Protein AF-A0A2U2ECR3-F1 (afdb_monomer_lite)

Sequence (199 aa):
TDNEPLSDELAANDDLPSSDKLMTNDDLPFTDEQTPHNGSGNSSNKNEADEAKSSTDSIDTSDISEVSAASEDFDHFEVDSFLNCMGKDNLLKLHETLVHVYGMKQGQTIYKTIKDKSYSYTPERLTRKKKVERFTGIIFAHSDINDPGDFVDFLEKNRNKTKNLNGIRSAITKSYGETDGLKYYSLFKPYFKIISALK

Foldseek 3Di:
DDDDDDDDDDDDDDDDDDDDDDDPDDDDDDDDDDDDDDDDDDDDDDDDDDDDDDDPDDPDPPDPPDPDPPPPDDDPVLLLLLCLFQNLVPLVVQLVLLCLQVNDPRSVVSSVQSVDPPDDDDHDPDDLLVSLVSSVVSLQVSDPADDPVCVSVLCVVCLVQLVPLVSQLVSQCVVPNVVNSVVVSVSCVSCSVVSSPGD

Radius of gyration: 28.29 Å; chains: 1; bounding box: 74×78×77 Å

Secondary structure (DSSP, 8-state):
---------------PPP---------------------------------------------------------HHHHHHHHHHH-TT-HHHHHHHHHHHHHHHHHHHHHHHHHSTT---------HHHHHHHHHHHHHHTSSS---S-HHHHHHHTTTTTTSHHHHHHHHHHHH-HHHHHHHHHHHTTTHHHHHH--

pLDDT: mean 77.05, std 23.94, range [29.91, 98.44]

Organism: NCBI:txid39491

Structure (mmCIF, N/CA/C/O backbone):
data_AF-A0A2U2ECR3-F1
#
_entry.id   AF-A0A2U2ECR3-F1
#
loop_
_atom_site.group_PDB
_atom_site.id
_atom_site.type_symbol
_atom_site.label_atom_id
_atom_site.label_alt_id
_atom_site.label_comp_id
_atom_site.label_asym_id
_atom_site.label_entity_id
_atom_site.label_seq_id
_atom_site.pdbx_PDB_ins_code
_atom_site.Cartn_x
_atom_site.Cartn_y
_atom_site.Cartn_z
_atom_site.occupancy
_atom_site.B_iso_or_equiv
_atom_site.auth_seq_id
_atom_site.auth_comp_id
_atom_site.auth_asym_id
_atom_site.auth_atom_id
_atom_site.pdbx_PDB_model_num
ATOM 1 N N . THR A 1 1 ? -24.043 38.503 54.197 1.00 47.12 1 THR A N 1
ATOM 2 C CA . THR A 1 1 ? -23.429 37.337 54.858 1.00 47.12 1 THR A CA 1
ATOM 3 C C . THR A 1 1 ? -23.072 36.399 53.731 1.00 47.12 1 THR A C 1
ATOM 5 O O . THR A 1 1 ? -23.955 35.727 53.228 1.00 47.12 1 THR A O 1
ATOM 8 N N . ASP A 1 2 ? -21.931 36.536 53.061 1.00 43.41 2 ASP A N 1
ATOM 9 C CA . ASP A 1 2 ? -20.554 36.669 53.567 1.00 43.41 2 ASP A CA 1
ATOM 10 C C . ASP A 1 2 ? -20.160 35.523 54.506 1.00 43.41 2 ASP A C 1
ATOM 12 O O . ASP A 1 2 ? -20.862 35.291 55.494 1.00 43.41 2 ASP A O 1
ATOM 16 N N . ASN A 1 3 ? -19.026 34.897 54.167 1.00 49.03 3 ASN A N 1
ATOM 17 C CA . ASN A 1 3 ? -18.250 33.850 54.849 1.00 49.03 3 ASN A CA 1
ATOM 18 C C . ASN A 1 3 ? -18.436 32.379 54.398 1.00 49.03 3 ASN A C 1
ATOM 20 O O . ASN A 1 3 ? -19.144 31.602 55.031 1.00 49.03 3 ASN A O 1
ATOM 24 N N . GLU A 1 4 ? -17.670 31.967 53.382 1.00 58.38 4 GLU A N 1
ATOM 25 C CA . GLU A 1 4 ? -16.615 30.946 53.588 1.00 58.38 4 GLU A CA 1
ATOM 26 C C . GLU A 1 4 ? -15.398 31.673 54.205 1.00 58.38 4 GLU A C 1
ATOM 28 O O . GLU A 1 4 ? -15.259 32.865 53.902 1.00 58.38 4 GLU A O 1
ATOM 33 N N . PRO A 1 5 ? -14.509 31.060 55.030 1.00 60.16 5 PRO A N 1
ATOM 34 C CA . PRO A 1 5 ? -13.595 30.015 54.522 1.00 60.16 5 PRO A CA 1
ATOM 35 C C . PRO A 1 5 ? -12.925 29.078 55.578 1.00 60.16 5 PRO A C 1
ATOM 37 O O . PRO A 1 5 ? -13.219 29.140 56.769 1.00 60.16 5 PRO A O 1
ATOM 40 N N . LEU A 1 6 ? -11.926 28.320 55.089 1.00 47.59 6 LEU A N 1
ATOM 41 C CA . LEU A 1 6 ? -10.768 27.682 55.762 1.00 47.59 6 LEU A CA 1
ATOM 42 C C . LEU A 1 6 ? -11.024 26.311 56.428 1.00 47.59 6 LEU A C 1
ATOM 44 O O . LEU A 1 6 ? -11.839 26.211 57.334 1.00 47.59 6 LEU A O 1
ATOM 48 N N . SER A 1 7 ? -10.463 25.184 55.965 1.00 48.69 7 SER A N 1
ATOM 49 C CA . SER A 1 7 ? -9.055 24.752 55.744 1.00 48.69 7 SER A CA 1
ATOM 50 C C . SER A 1 7 ? -8.597 23.827 56.876 1.00 48.69 7 SER A C 1
ATOM 52 O O . SER A 1 7 ? -8.605 24.256 58.021 1.00 48.69 7 SER A O 1
ATOM 54 N N . ASP A 1 8 ? -8.186 22.600 56.537 1.00 47.91 8 ASP A N 1
ATOM 55 C CA . ASP A 1 8 ? -6.974 21.914 57.047 1.00 47.91 8 ASP A CA 1
ATOM 56 C C . ASP A 1 8 ? -6.901 20.527 56.380 1.00 47.91 8 ASP A C 1
ATOM 58 O O . ASP A 1 8 ? -7.824 19.724 56.485 1.00 47.91 8 ASP A O 1
ATOM 62 N N . GLU A 1 9 ? -6.038 20.312 55.392 1.00 50.56 9 GLU A N 1
ATOM 63 C CA . GLU A 1 9 ? -4.586 20.049 55.442 1.00 50.56 9 GLU A CA 1
ATOM 64 C C . GLU A 1 9 ? -4.240 18.555 55.644 1.00 50.56 9 GLU A C 1
ATOM 66 O O . GLU A 1 9 ? -4.375 17.959 56.706 1.00 50.56 9 GLU A O 1
ATOM 71 N N . LEU A 1 10 ? -3.859 17.970 54.503 1.00 51.47 10 LEU A N 1
ATOM 72 C CA . LEU A 1 10 ? -2.829 16.967 54.215 1.00 51.47 10 LEU A CA 1
ATOM 73 C C . LEU A 1 10 ? -2.243 16.122 55.365 1.00 51.47 10 LEU A C 1
ATOM 75 O O . LEU A 1 10 ? -1.532 16.613 56.234 1.00 51.47 10 LEU A O 1
ATOM 79 N N . ALA A 1 11 ? -2.297 14.801 55.178 1.00 53.06 11 ALA A N 1
ATOM 80 C CA . ALA A 1 11 ? -1.144 13.943 55.445 1.00 53.06 11 ALA A CA 1
ATOM 81 C C . ALA A 1 11 ? -1.068 12.828 54.393 1.00 53.06 11 ALA A C 1
ATOM 83 O O . ALA A 1 11 ? -2.013 12.068 54.181 1.00 53.06 11 ALA A O 1
ATOM 84 N N . ALA A 1 12 ? 0.072 12.808 53.708 1.00 51.12 12 ALA A N 1
ATOM 85 C CA . ALA A 1 12 ? 0.472 11.865 52.681 1.00 51.12 12 ALA A CA 1
ATOM 86 C 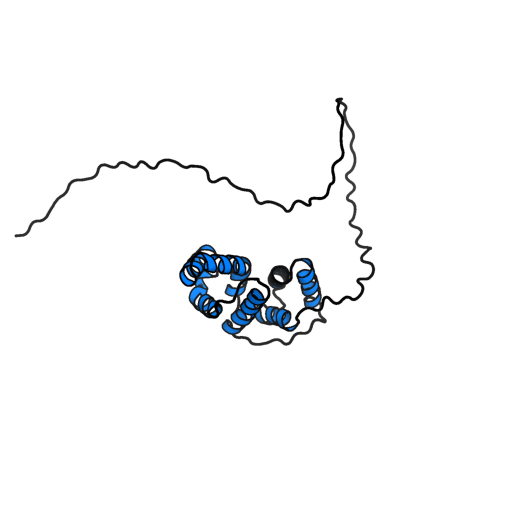C . ALA A 1 12 ? 0.523 10.424 53.197 1.00 51.12 12 ALA A C 1
ATOM 88 O O . ALA A 1 12 ? 0.946 10.200 54.325 1.00 51.12 12 ALA A O 1
ATOM 89 N N . ASN A 1 13 ? 0.191 9.471 52.325 1.00 54.97 13 ASN A N 1
ATOM 90 C CA . ASN A 1 13 ? 0.836 8.160 52.284 1.00 54.97 13 ASN A CA 1
ATOM 91 C C . ASN A 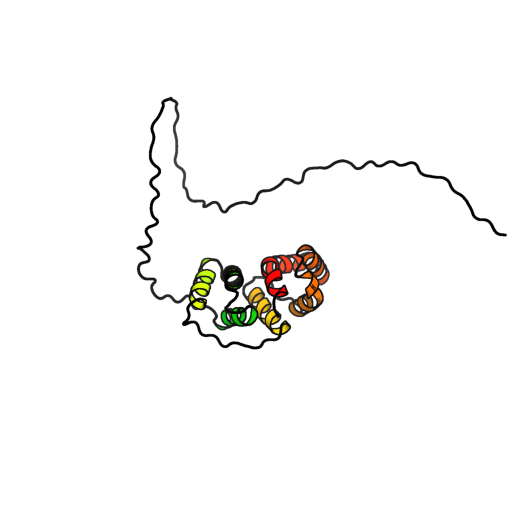1 13 ? 0.878 7.706 50.819 1.00 54.97 13 ASN A C 1
ATOM 93 O O . ASN A 1 13 ? -0.080 7.143 50.290 1.00 54.97 13 ASN A O 1
ATOM 97 N N . ASP A 1 14 ? 1.994 8.044 50.172 1.00 52.72 14 ASP A N 1
ATOM 98 C CA . ASP A 1 14 ? 2.563 7.267 49.076 1.00 52.72 14 ASP A CA 1
ATOM 99 C C . ASP A 1 14 ? 2.798 5.840 49.578 1.00 52.72 14 ASP A C 1
ATOM 101 O O . ASP A 1 14 ? 3.555 5.655 50.528 1.00 52.72 14 ASP A O 1
ATOM 105 N N . ASP A 1 15 ? 2.197 4.839 48.935 1.00 52.38 15 ASP A N 1
ATOM 106 C CA . ASP A 1 15 ? 2.788 3.500 48.940 1.00 52.38 15 ASP A CA 1
ATOM 107 C C . ASP A 1 15 ? 2.406 2.732 47.666 1.00 52.38 15 ASP A C 1
ATOM 109 O O . ASP A 1 15 ? 1.362 2.086 47.542 1.00 52.38 15 ASP A O 1
ATOM 113 N N . LEU A 1 16 ? 3.273 2.881 46.665 1.00 63.38 16 LEU A N 1
ATOM 114 C CA . LEU A 1 16 ? 3.349 2.041 45.476 1.00 63.38 16 LEU A CA 1
ATOM 115 C C . LEU A 1 16 ? 3.980 0.695 45.859 1.00 63.38 16 LEU A C 1
ATOM 117 O O . LEU A 1 16 ? 5.120 0.688 46.329 1.00 63.38 16 LEU A O 1
ATOM 121 N N . PRO A 1 17 ? 3.367 -0.460 45.551 1.00 55.12 17 PRO A N 1
ATOM 122 C CA . PRO A 1 17 ? 4.133 -1.688 45.480 1.00 55.12 17 PRO A CA 1
ATOM 123 C C . PRO A 1 17 ? 4.999 -1.687 44.213 1.00 55.12 17 PRO A C 1
ATOM 125 O O . PRO A 1 17 ? 4.534 -1.584 43.077 1.00 55.12 17 PRO A O 1
ATOM 128 N N . SER A 1 18 ? 6.292 -1.775 44.500 1.00 51.75 18 SER A N 1
ATOM 129 C CA . SER A 1 18 ? 7.453 -1.876 43.628 1.00 51.75 18 SER A CA 1
ATOM 130 C C . SER A 1 18 ? 7.319 -2.900 42.494 1.00 51.75 18 SER A C 1
ATOM 132 O O . SER A 1 18 ? 6.894 -4.032 42.700 1.00 51.75 18 SER A O 1
ATOM 134 N N . SER A 1 19 ? 7.759 -2.453 41.315 1.00 50.19 19 SER A N 1
ATOM 135 C CA . SER A 1 19 ? 8.370 -3.190 40.201 1.00 50.19 19 SER A CA 1
ATOM 136 C C . SER A 1 19 ? 8.376 -4.718 40.285 1.00 50.19 19 SER A C 1
ATOM 138 O O . SER A 1 19 ? 9.179 -5.294 41.019 1.00 50.19 19 SER A O 1
ATOM 140 N N . ASP A 1 20 ? 7.624 -5.352 39.380 1.00 45.81 20 ASP A N 1
ATOM 141 C CA . ASP A 1 20 ? 7.929 -6.712 38.948 1.00 45.81 20 ASP A CA 1
ATOM 142 C C . ASP A 1 20 ? 8.284 -6.765 37.458 1.00 45.81 20 ASP A C 1
ATOM 144 O O . ASP A 1 20 ? 7.734 -6.058 36.610 1.00 45.81 20 ASP A O 1
ATOM 148 N N . LYS A 1 21 ? 9.315 -7.557 37.192 1.00 52.19 21 LYS A N 1
ATOM 149 C CA . LYS A 1 21 ? 10.153 -7.595 35.992 1.00 52.19 21 LYS A CA 1
ATOM 150 C C . LYS A 1 21 ? 9.362 -7.890 34.716 1.00 52.19 21 LYS A C 1
ATOM 152 O O . LYS A 1 21 ? 8.859 -8.997 34.544 1.00 52.19 21 LYS A O 1
ATOM 157 N N . LEU A 1 22 ? 9.410 -6.981 33.740 1.00 46.84 22 LEU A N 1
ATOM 158 C CA . LEU A 1 22 ? 9.243 -7.368 32.339 1.00 46.84 22 LEU A CA 1
ATOM 159 C C . LEU A 1 22 ? 10.604 -7.784 31.789 1.00 46.84 22 LEU A C 1
ATOM 161 O O . LEU A 1 22 ? 11.525 -6.979 31.662 1.00 46.84 22 LEU A O 1
ATOM 165 N N . MET A 1 23 ? 10.709 -9.081 31.526 1.00 48.00 23 MET A N 1
ATOM 166 C CA . MET A 1 23 ? 11.850 -9.722 30.897 1.00 48.00 23 MET A CA 1
ATOM 167 C C . MET A 1 23 ? 12.104 -9.071 29.534 1.00 48.00 23 MET A C 1
ATOM 169 O O . MET A 1 23 ? 11.215 -8.986 28.687 1.00 48.00 23 MET A O 1
ATOM 173 N N . THR A 1 24 ? 13.331 -8.603 29.342 1.00 48.78 24 THR A N 1
ATOM 174 C CA . THR A 1 24 ? 13.931 -8.398 28.029 1.00 48.78 24 THR A CA 1
ATOM 175 C C . THR A 1 24 ? 13.950 -9.744 27.320 1.00 48.78 24 THR A C 1
ATOM 177 O O . THR A 1 24 ? 14.760 -10.595 27.670 1.00 48.78 24 THR A O 1
ATOM 180 N N . ASN A 1 25 ? 13.055 -9.945 26.358 1.00 49.22 25 ASN A N 1
ATOM 181 C CA . ASN A 1 25 ? 13.220 -11.006 25.374 1.00 49.22 25 ASN A CA 1
ATOM 182 C C . ASN A 1 25 ? 13.787 -10.364 24.118 1.00 49.22 25 ASN A C 1
ATOM 184 O O . ASN A 1 25 ? 13.076 -9.751 23.321 1.00 49.22 25 ASN A O 1
ATOM 188 N N . ASP A 1 26 ? 15.113 -10.400 24.116 1.00 42.94 26 ASP A N 1
ATOM 189 C CA . ASP A 1 26 ? 15.995 -10.689 23.000 1.00 42.94 26 ASP A CA 1
ATOM 190 C C . ASP A 1 26 ? 15.387 -10.614 21.596 1.00 42.94 26 ASP A C 1
ATOM 192 O O . ASP A 1 26 ? 14.521 -11.388 21.185 1.00 42.94 26 ASP A O 1
ATOM 196 N N . ASP A 1 27 ? 15.965 -9.672 20.858 1.00 49.59 27 ASP A N 1
ATOM 197 C CA . ASP A 1 27 ? 16.293 -9.784 19.445 1.00 49.59 27 ASP A CA 1
ATOM 198 C C . ASP A 1 27 ? 16.719 -11.231 19.135 1.00 49.59 27 ASP A C 1
ATOM 200 O O . ASP A 1 27 ? 17.793 -11.673 19.547 1.00 49.59 27 ASP A O 1
ATOM 204 N N . LEU A 1 28 ? 15.860 -12.000 18.462 1.00 52.00 28 LEU A N 1
ATOM 205 C CA . LEU A 1 28 ? 16.257 -13.309 17.961 1.00 52.00 28 LEU A CA 1
ATOM 206 C C . LEU A 1 28 ? 16.819 -13.146 16.545 1.00 52.00 28 LEU A C 1
ATOM 208 O O . LEU A 1 28 ? 16.066 -12.806 15.626 1.00 52.00 28 LEU A O 1
ATOM 212 N N . PRO A 1 29 ? 18.123 -13.406 16.343 1.00 47.94 29 PRO A N 1
ATOM 213 C CA . PRO A 1 29 ? 18.673 -13.601 15.017 1.00 47.94 29 PRO A CA 1
ATOM 214 C C . PRO A 1 29 ? 18.130 -14.914 14.443 1.00 47.94 29 PRO A C 1
ATOM 216 O O . PRO A 1 29 ? 17.964 -15.904 15.154 1.00 47.94 29 PRO A O 1
ATOM 219 N N . PHE A 1 30 ? 17.865 -14.921 13.138 1.00 42.66 30 PHE A N 1
ATOM 220 C CA . PHE A 1 30 ? 17.567 -16.136 12.386 1.00 42.66 30 PHE A CA 1
ATOM 221 C C . PHE A 1 30 ? 18.685 -17.170 12.601 1.00 42.66 30 PHE A C 1
ATOM 223 O O . PHE A 1 30 ? 19.818 -16.944 12.180 1.00 42.66 30 PHE A O 1
ATOM 230 N N . THR A 1 31 ? 18.368 -18.301 13.232 1.00 39.78 31 THR A N 1
ATOM 231 C CA . THR A 1 31 ? 19.227 -19.490 13.243 1.00 39.78 31 THR A CA 1
ATOM 232 C C . THR A 1 31 ? 18.747 -20.483 12.199 1.00 39.78 31 THR A C 1
ATOM 234 O O . THR A 1 31 ? 17.616 -20.964 12.245 1.00 39.78 31 THR A O 1
ATOM 237 N N . ASP A 1 32 ? 19.651 -20.751 11.264 1.00 40.66 32 ASP A N 1
ATOM 238 C CA . ASP A 1 32 ? 19.643 -21.860 10.323 1.00 40.66 32 ASP A CA 1
ATOM 239 C C . ASP A 1 32 ? 19.669 -23.183 11.107 1.00 40.66 32 ASP A C 1
ATOM 241 O O . ASP A 1 32 ? 20.618 -23.466 11.841 1.00 40.66 32 ASP A O 1
ATOM 245 N N . GLU A 1 33 ? 18.594 -23.963 11.013 1.00 34.62 33 GLU A N 1
ATOM 246 C CA . GLU A 1 33 ? 18.535 -25.321 11.547 1.00 34.62 33 GLU A CA 1
ATOM 247 C C . GLU A 1 33 ? 18.771 -26.306 10.396 1.00 34.62 33 GLU A C 1
ATOM 249 O O . GLU A 1 33 ? 17.846 -26.770 9.730 1.00 34.62 33 GLU A O 1
ATOM 254 N N . GLN A 1 34 ? 20.039 -26.643 10.165 1.00 37.69 34 GLN A N 1
ATOM 255 C CA . GLN A 1 34 ? 20.416 -27.949 9.641 1.00 37.69 34 GLN A CA 1
ATOM 256 C C . GLN A 1 34 ? 21.253 -28.678 10.682 1.00 37.69 34 GLN A C 1
ATOM 258 O O . GLN A 1 34 ? 22.354 -28.255 11.013 1.00 37.69 34 GLN A O 1
ATOM 263 N N . THR A 1 35 ? 20.760 -29.817 11.161 1.00 41.28 35 THR A N 1
ATOM 264 C CA . THR A 1 35 ? 21.562 -31.044 11.320 1.00 41.28 35 THR A CA 1
ATOM 265 C C . THR A 1 35 ? 20.664 -32.218 11.711 1.00 41.28 35 THR A C 1
ATOM 267 O O . THR A 1 35 ? 19.743 -32.053 12.509 1.00 41.28 35 THR A O 1
ATOM 270 N N . PRO A 1 36 ? 20.993 -33.448 11.279 1.00 42.84 36 PRO A N 1
ATOM 271 C CA . PRO A 1 36 ? 20.708 -34.627 12.070 1.00 42.84 36 PRO A CA 1
ATOM 272 C C . PRO A 1 36 ? 21.992 -35.168 12.711 1.00 42.84 36 PRO A C 1
ATOM 274 O O . PRO A 1 36 ? 22.894 -35.700 12.071 1.00 42.84 36 PRO A O 1
ATOM 277 N N . HIS A 1 37 ? 22.002 -34.983 14.023 1.00 39.97 37 HIS A N 1
ATOM 278 C CA . HIS A 1 37 ? 22.568 -35.770 15.114 1.00 39.97 37 HIS A CA 1
ATOM 279 C C . HIS A 1 37 ? 23.179 -37.158 14.807 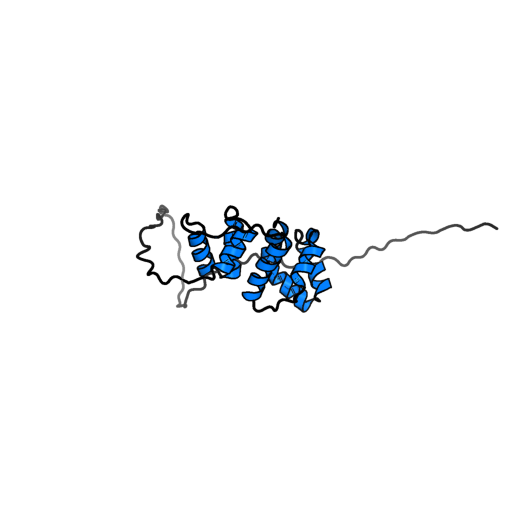1.00 39.97 37 HIS A C 1
ATOM 281 O O . HIS A 1 37 ? 22.475 -38.080 14.399 1.00 39.97 37 HIS A O 1
ATOM 287 N N . ASN A 1 38 ? 24.450 -37.341 15.186 1.00 35.78 38 ASN A N 1
ATOM 288 C CA . ASN A 1 38 ? 25.056 -38.570 15.738 1.00 35.78 38 ASN A CA 1
ATOM 289 C C . ASN A 1 38 ? 26.485 -38.193 16.200 1.00 35.78 38 ASN A C 1
ATOM 291 O O . ASN A 1 38 ? 27.178 -37.528 15.446 1.00 35.78 38 ASN A O 1
ATOM 295 N N . GLY A 1 39 ? 27.072 -38.510 17.350 1.00 29.91 39 GLY A N 1
ATOM 296 C CA . GLY A 1 39 ? 26.754 -39.303 18.528 1.00 29.91 39 GLY A CA 1
ATOM 297 C C . GLY A 1 39 ? 28.098 -39.595 19.236 1.00 29.91 39 GLY A C 1
ATOM 298 O O . GLY A 1 39 ? 29.081 -39.877 18.562 1.00 29.91 39 GLY A O 1
ATOM 299 N N . SER A 1 40 ? 28.111 -39.583 20.576 1.00 38.25 40 SER A N 1
ATOM 300 C CA . SER A 1 40 ? 29.047 -40.320 21.459 1.00 38.25 40 SER A CA 1
ATOM 301 C C . SER A 1 40 ? 30.514 -39.854 21.657 1.00 38.25 40 SER A C 1
ATOM 303 O O . SER A 1 40 ? 31.311 -39.850 20.727 1.00 38.25 40 SER A O 1
ATOM 305 N N . GLY A 1 41 ? 30.910 -39.671 22.934 1.00 30.56 41 GLY A N 1
ATOM 306 C CA . GLY A 1 41 ? 32.169 -40.253 23.448 1.00 30.56 41 GLY A CA 1
ATOM 307 C C . GLY A 1 41 ? 33.290 -39.339 23.983 1.00 30.56 41 GLY A C 1
ATOM 308 O O . GLY A 1 41 ? 34.198 -38.989 23.249 1.00 30.56 41 GLY A O 1
ATOM 309 N N . ASN A 1 42 ? 33.256 -39.072 25.296 1.00 33.62 42 ASN A N 1
ATOM 310 C CA . ASN A 1 42 ? 34.343 -38.953 26.297 1.00 33.62 42 ASN A CA 1
ATOM 311 C C . ASN A 1 42 ? 35.812 -38.535 25.978 1.00 33.62 42 ASN A C 1
ATOM 313 O O . ASN A 1 42 ? 36.509 -39.147 25.179 1.00 33.62 42 ASN A O 1
ATOM 317 N N . SER A 1 43 ? 36.324 -37.745 26.942 1.00 33.81 43 SER A N 1
ATOM 318 C CA . SER A 1 43 ? 37.644 -37.799 27.618 1.00 33.81 43 SER A CA 1
ATOM 319 C C . SER A 1 43 ? 38.760 -36.793 27.276 1.00 33.81 43 SER A C 1
ATOM 321 O O . SER A 1 43 ? 39.087 -36.498 26.136 1.00 33.81 43 SER A O 1
ATOM 323 N N . SER A 1 44 ? 39.353 -36.323 28.378 1.00 42.03 44 SER A N 1
ATOM 324 C CA . SER A 1 44 ? 40.424 -35.349 28.615 1.00 42.03 44 SER A CA 1
ATOM 325 C C . SER A 1 44 ? 41.733 -35.566 27.844 1.00 42.03 44 SER A C 1
ATOM 327 O O . SER A 1 44 ? 42.212 -36.692 27.794 1.00 42.03 44 SER A O 1
ATOM 329 N N . ASN A 1 45 ? 42.417 -34.488 27.428 1.00 33.25 45 ASN A N 1
ATOM 330 C CA . ASN A 1 45 ? 43.683 -34.019 28.028 1.00 33.25 45 ASN A CA 1
ATOM 331 C C . ASN A 1 45 ? 44.267 -32.778 27.317 1.00 33.25 45 ASN A C 1
ATOM 333 O O . ASN A 1 45 ? 43.955 -32.479 26.172 1.00 33.25 45 ASN A O 1
ATOM 337 N N . LYS A 1 46 ? 45.132 -32.088 28.067 1.00 43.12 46 LYS A N 1
ATOM 338 C CA . LYS A 1 46 ? 45.943 -30.894 27.767 1.00 43.12 46 LYS A CA 1
ATOM 339 C C . LYS A 1 46 ? 46.815 -31.021 26.503 1.00 43.12 46 LYS A C 1
ATOM 341 O O . LYS A 1 46 ? 47.379 -32.091 26.294 1.00 43.12 46 LYS A O 1
ATOM 346 N N . ASN A 1 47 ? 47.028 -29.916 25.774 1.00 39.78 47 ASN A N 1
ATOM 347 C CA . ASN A 1 47 ? 48.353 -29.307 25.527 1.00 39.78 47 ASN A CA 1
ATOM 348 C C . ASN A 1 47 ? 48.297 -28.087 24.584 1.00 39.78 47 ASN A C 1
ATOM 350 O O . ASN A 1 47 ? 47.291 -27.816 23.939 1.00 39.78 47 ASN A O 1
ATOM 354 N N . GLU A 1 48 ? 49.395 -27.337 24.646 1.00 38.31 48 GLU A N 1
ATOM 355 C CA . GLU A 1 48 ? 49.699 -25.990 24.163 1.00 38.31 48 GLU A CA 1
ATOM 356 C C . GLU A 1 48 ? 49.731 -25.791 22.637 1.00 38.31 48 GLU A C 1
ATOM 358 O O . GLU A 1 48 ? 49.892 -26.742 21.883 1.00 38.31 48 GLU A O 1
ATOM 363 N N . ALA A 1 49 ? 49.661 -24.499 22.275 1.00 39.16 49 ALA A N 1
ATOM 364 C CA . ALA A 1 49 ? 50.304 -23.805 21.151 1.00 39.16 49 ALA A CA 1
ATOM 365 C C . ALA A 1 49 ? 50.224 -24.422 19.744 1.00 39.16 49 ALA A C 1
ATOM 367 O O . ALA A 1 49 ? 50.852 -25.433 19.473 1.00 39.16 49 ALA A O 1
ATOM 368 N N . ASP A 1 50 ? 49.602 -23.699 18.806 1.00 39.25 50 ASP A N 1
ATOM 369 C CA . ASP A 1 50 ? 50.356 -23.147 17.671 1.00 39.25 50 ASP A CA 1
ATOM 370 C C . ASP A 1 50 ? 49.527 -22.141 16.860 1.00 39.25 50 ASP A C 1
ATOM 372 O O . ASP A 1 50 ? 48.302 -22.243 16.750 1.00 39.25 50 ASP A O 1
ATOM 376 N N . GLU A 1 51 ? 50.220 -21.146 16.308 1.00 47.66 51 GLU A N 1
ATOM 377 C CA . GLU A 1 51 ? 49.681 -20.177 15.358 1.00 47.66 51 GLU A CA 1
ATOM 378 C C . GLU A 1 51 ? 49.161 -20.876 14.094 1.00 47.66 51 GLU A C 1
ATOM 380 O O . GLU A 1 51 ? 49.895 -21.587 13.410 1.00 47.66 51 GLU A O 1
ATOM 385 N N . ALA A 1 52 ? 47.928 -20.567 13.691 1.00 39.31 52 ALA A N 1
ATOM 386 C CA . ALA A 1 52 ? 47.469 -20.822 12.333 1.00 39.31 52 ALA A CA 1
ATOM 387 C C . ALA A 1 52 ? 46.757 -19.584 11.785 1.00 39.31 52 ALA A C 1
ATOM 389 O O . ALA A 1 52 ? 45.698 -19.163 12.249 1.00 39.31 52 ALA A O 1
ATOM 390 N N . LYS A 1 53 ? 47.413 -18.994 10.787 1.00 45.66 53 LYS A N 1
ATOM 391 C CA . LYS A 1 53 ? 46.956 -17.903 9.930 1.00 45.66 53 LYS A CA 1
ATOM 392 C C . LYS A 1 53 ? 45.511 -18.138 9.476 1.00 45.66 53 LYS A C 1
ATOM 394 O O . LYS A 1 53 ? 45.229 -19.123 8.801 1.00 45.66 53 LYS A O 1
ATOM 399 N N . SER A 1 54 ? 44.624 -17.198 9.799 1.00 36.97 54 SER A N 1
ATOM 400 C CA . SER A 1 54 ? 43.306 -17.103 9.170 1.00 36.97 54 SER A CA 1
ATOM 401 C C . SER A 1 54 ? 43.497 -16.574 7.750 1.00 36.97 54 SER A C 1
ATOM 403 O O . SER A 1 54 ? 43.702 -15.379 7.531 1.00 36.97 54 SER A O 1
ATOM 405 N N . SER A 1 55 ? 43.529 -17.496 6.792 1.00 43.50 55 SER A N 1
ATOM 406 C CA . SER A 1 55 ? 43.410 -17.186 5.375 1.00 43.50 55 SER A CA 1
ATOM 407 C C . SER A 1 55 ? 41.997 -16.671 5.137 1.00 43.50 55 SER A C 1
ATOM 409 O O . SER A 1 55 ? 41.022 -17.398 5.295 1.00 43.50 55 SER A O 1
ATOM 411 N N . THR A 1 56 ? 41.889 -15.396 4.784 1.00 51.06 56 THR A N 1
ATOM 412 C CA . THR A 1 56 ? 40.678 -14.818 4.208 1.00 51.06 56 THR A CA 1
ATOM 413 C C . THR A 1 56 ? 40.396 -15.520 2.885 1.00 51.06 56 THR A C 1
ATOM 415 O O . THR A 1 56 ? 40.988 -15.165 1.861 1.00 51.06 56 THR A O 1
ATOM 418 N N . ASP A 1 57 ? 39.523 -16.525 2.916 1.00 41.53 57 ASP A N 1
ATOM 419 C CA . ASP A 1 57 ? 38.949 -17.099 1.708 1.00 41.53 57 ASP A CA 1
ATOM 420 C C . ASP A 1 57 ? 38.198 -15.996 0.964 1.00 41.53 57 ASP A C 1
ATOM 422 O O . ASP A 1 57 ? 37.250 -15.373 1.449 1.00 41.53 57 ASP A O 1
ATOM 426 N N . SER A 1 58 ? 38.726 -15.702 -0.217 1.00 52.72 58 SER A N 1
ATOM 427 C CA . SER A 1 58 ? 38.131 -14.804 -1.187 1.00 52.72 58 SER A CA 1
ATOM 428 C C . SER A 1 58 ? 36.861 -15.475 -1.690 1.00 52.72 58 SER A C 1
ATOM 430 O O . SER A 1 58 ? 36.926 -16.594 -2.190 1.00 52.72 58 SER A O 1
ATOM 432 N N . ILE A 1 59 ? 35.711 -14.815 -1.540 1.00 55.47 59 ILE A N 1
ATOM 433 C CA . ILE A 1 59 ? 34.456 -15.302 -2.114 1.00 55.47 59 ILE A CA 1
ATOM 434 C C . ILE A 1 59 ? 34.630 -15.317 -3.631 1.00 55.47 59 ILE A C 1
ATOM 436 O O . ILE A 1 59 ? 34.648 -14.273 -4.289 1.00 55.47 59 ILE A O 1
ATOM 440 N N . ASP A 1 60 ? 34.796 -16.523 -4.156 1.00 38.53 60 ASP A N 1
ATOM 441 C CA . ASP A 1 60 ? 34.742 -16.828 -5.568 1.00 38.53 60 ASP A CA 1
ATOM 442 C C . ASP A 1 60 ? 33.339 -16.479 -6.082 1.00 38.53 60 ASP A C 1
ATOM 444 O O . ASP A 1 60 ? 32.335 -17.074 -5.696 1.00 38.53 60 ASP A O 1
ATOM 448 N N . THR A 1 61 ? 33.261 -15.431 -6.899 1.00 55.91 61 THR A N 1
ATOM 449 C CA . THR A 1 61 ? 32.015 -14.977 -7.540 1.00 55.91 61 THR A CA 1
ATOM 450 C C . THR A 1 61 ? 31.841 -15.582 -8.930 1.00 55.91 61 THR A C 1
ATOM 452 O O . THR A 1 61 ? 30.991 -15.127 -9.695 1.00 55.91 61 THR A O 1
ATOM 455 N N . SER A 1 62 ? 32.622 -16.608 -9.272 1.00 52.47 62 SER A N 1
ATOM 456 C CA . SER A 1 62 ? 32.598 -17.230 -10.590 1.00 52.47 62 SER A CA 1
ATOM 457 C C . SER A 1 62 ? 31.912 -18.593 -10.618 1.00 52.47 62 SER A C 1
ATOM 459 O O . SER A 1 62 ? 32.438 -19.535 -11.186 1.00 52.47 62 SER A O 1
ATOM 461 N N . ASP A 1 63 ? 30.684 -18.676 -10.093 1.00 45.78 63 ASP A N 1
ATOM 462 C CA . ASP A 1 63 ? 29.745 -19.703 -10.563 1.00 45.78 63 ASP A CA 1
ATOM 463 C C . ASP A 1 63 ? 28.275 -19.314 -10.322 1.00 45.78 63 ASP A C 1
ATOM 465 O O . ASP A 1 63 ? 27.609 -19.750 -9.385 1.00 45.78 63 ASP A O 1
ATOM 469 N N . ILE A 1 64 ? 27.747 -18.434 -11.177 1.00 58.41 64 ILE A N 1
ATOM 470 C CA . ILE A 1 64 ? 26.299 -18.362 -11.422 1.00 58.41 64 ILE A CA 1
ATOM 471 C C . ILE A 1 64 ? 26.100 -18.740 -12.882 1.00 58.41 64 ILE A C 1
ATOM 473 O O . ILE A 1 64 ? 25.802 -17.911 -13.744 1.00 58.41 64 ILE A O 1
ATOM 477 N N . SER A 1 65 ? 26.381 -20.012 -13.150 1.00 46.22 65 SER A N 1
ATOM 478 C CA . SER A 1 65 ? 26.016 -20.688 -14.381 1.00 46.22 65 SER A CA 1
ATOM 479 C C . SER A 1 65 ? 24.514 -20.516 -14.634 1.00 46.22 65 SER A C 1
ATOM 481 O O . SER A 1 65 ? 23.674 -20.940 -13.843 1.00 46.22 65 SER A O 1
ATOM 483 N N . GLU A 1 66 ? 24.219 -19.801 -15.718 1.00 52.44 66 GLU A N 1
ATOM 484 C CA . GLU A 1 66 ? 23.020 -19.908 -16.549 1.00 52.44 66 GLU A CA 1
ATOM 485 C C . GLU A 1 66 ? 21.684 -20.060 -15.795 1.00 52.44 66 GLU A C 1
ATOM 487 O O . GLU A 1 66 ? 21.100 -21.140 -15.678 1.00 52.44 66 GLU A O 1
ATOM 492 N N . VAL A 1 67 ? 21.142 -18.922 -15.342 1.00 43.22 67 VAL A N 1
ATOM 493 C CA . VAL A 1 67 ? 19.730 -18.814 -14.950 1.00 43.22 67 VAL A CA 1
ATOM 494 C C . VAL A 1 67 ? 18.888 -19.041 -16.202 1.00 43.22 67 VAL A C 1
ATOM 496 O O . VAL A 1 67 ? 18.640 -18.134 -16.996 1.00 43.22 67 VAL A O 1
ATOM 499 N N . SER A 1 68 ? 18.482 -20.293 -16.381 1.00 40.75 68 SER A N 1
ATOM 500 C CA . SER A 1 68 ? 17.446 -20.696 -17.319 1.00 40.75 68 SER A CA 1
ATOM 501 C C . SER A 1 68 ? 16.245 -19.768 -17.143 1.00 40.75 68 SER A C 1
ATOM 503 O O . SER A 1 68 ? 15.766 -19.581 -16.025 1.00 40.75 68 SER A O 1
ATOM 505 N N . ALA A 1 69 ? 15.800 -19.166 -18.245 1.00 44.38 69 ALA A N 1
ATOM 506 C CA . ALA A 1 69 ? 14.733 -18.174 -18.330 1.00 44.38 69 ALA A CA 1
ATOM 507 C C . ALA A 1 69 ? 13.342 -18.740 -17.971 1.00 44.38 69 ALA A C 1
ATOM 509 O O . ALA A 1 69 ? 12.419 -18.725 -18.781 1.00 44.38 69 ALA A O 1
ATOM 510 N N . ALA A 1 70 ? 13.170 -19.220 -16.741 1.00 41.50 70 ALA A N 1
ATOM 511 C CA . ALA A 1 70 ? 11.886 -19.174 -16.073 1.00 41.50 70 ALA A CA 1
ATOM 512 C C . ALA A 1 70 ? 11.728 -17.730 -15.592 1.00 41.50 70 ALA A C 1
ATOM 514 O O . ALA A 1 70 ? 12.176 -17.374 -14.503 1.00 41.50 70 ALA A O 1
ATOM 515 N N . SER A 1 71 ? 11.182 -16.861 -16.443 1.00 53.97 71 SER A N 1
ATOM 516 C CA . SER A 1 71 ? 10.681 -15.583 -15.955 1.00 53.97 71 SER A CA 1
ATOM 517 C C . SER A 1 71 ? 9.631 -15.912 -14.898 1.00 53.97 71 SER A C 1
ATOM 519 O O . SER A 1 71 ? 8.557 -16.412 -15.231 1.00 53.97 71 SER A O 1
ATOM 521 N N . GLU A 1 72 ? 9.954 -15.701 -13.623 1.00 57.53 72 GLU A N 1
ATOM 522 C CA . GLU A 1 72 ? 8.934 -15.517 -12.597 1.00 57.53 72 GLU A CA 1
ATOM 523 C C . GLU A 1 72 ? 8.148 -14.277 -13.029 1.00 57.53 72 GLU A C 1
ATOM 525 O O . GLU A 1 72 ? 8.559 -13.145 -12.777 1.00 57.53 72 GLU A O 1
ATOM 530 N N . ASP A 1 73 ? 7.095 -14.518 -13.808 1.00 82.88 73 ASP A N 1
ATOM 531 C CA . ASP A 1 73 ? 6.237 -13.495 -14.383 1.00 82.88 73 ASP A CA 1
ATOM 532 C C . ASP A 1 73 ? 5.522 -12.829 -13.207 1.00 82.88 73 ASP A C 1
ATOM 534 O O . ASP A 1 73 ? 4.779 -13.470 -12.459 1.00 82.88 73 ASP A O 1
ATOM 538 N N . PHE A 1 74 ? 5.857 -11.571 -12.949 1.00 90.06 74 PHE A N 1
ATOM 539 C CA . PHE A 1 74 ? 5.260 -10.786 -11.878 1.00 90.06 74 PHE A CA 1
ATOM 540 C C . PHE A 1 74 ? 4.233 -9.832 -12.471 1.00 90.06 74 PHE A C 1
ATOM 542 O O . PHE A 1 74 ? 4.302 -9.463 -13.644 1.00 90.06 74 PHE A O 1
ATOM 549 N N . ASP A 1 75 ? 3.289 -9.389 -11.645 1.00 94.81 75 ASP A N 1
ATOM 550 C CA . ASP A 1 75 ? 2.303 -8.422 -12.099 1.00 94.81 75 ASP A CA 1
ATOM 551 C C . ASP A 1 75 ? 2.965 -7.050 -12.320 1.00 94.81 75 ASP A C 1
ATOM 553 O O . ASP A 1 75 ? 3.240 -6.283 -11.391 1.00 94.81 75 ASP A O 1
ATOM 557 N N . HIS A 1 76 ? 3.231 -6.740 -13.589 1.00 93.69 76 HIS A N 1
ATOM 558 C CA . HIS A 1 76 ? 3.802 -5.466 -14.006 1.00 93.69 76 HIS A CA 1
ATOM 559 C C . HIS A 1 76 ? 2.948 -4.268 -13.578 1.00 93.69 76 HIS A C 1
ATOM 561 O O . HIS A 1 76 ? 3.506 -3.217 -13.272 1.00 93.69 76 HIS A O 1
ATOM 567 N N . PHE A 1 77 ? 1.619 -4.398 -13.511 1.00 94.75 77 PHE A N 1
ATOM 568 C CA . PHE A 1 77 ? 0.750 -3.303 -13.084 1.00 94.75 77 PHE A CA 1
ATOM 569 C C . PHE A 1 77 ? 0.944 -2.972 -11.600 1.00 94.75 77 PHE A C 1
ATOM 571 O O . PHE A 1 77 ? 0.969 -1.794 -11.224 1.00 94.75 77 PHE A O 1
ATOM 578 N N . GLU A 1 78 ? 1.111 -3.982 -10.749 1.00 96.75 78 GLU A N 1
ATOM 579 C CA . GLU A 1 78 ? 1.374 -3.781 -9.322 1.00 96.75 78 GLU A CA 1
ATOM 580 C C . GLU A 1 78 ? 2.757 -3.161 -9.088 1.00 96.75 78 GLU A C 1
ATOM 582 O O . GLU A 1 78 ? 2.894 -2.164 -8.368 1.00 96.75 78 GLU A O 1
ATOM 587 N N . VAL A 1 79 ? 3.782 -3.688 -9.760 1.00 96.19 79 VAL A N 1
ATOM 588 C CA . VAL A 1 79 ? 5.156 -3.178 -9.665 1.00 96.19 79 VAL A CA 1
ATOM 589 C C . VAL A 1 79 ? 5.250 -1.739 -10.180 1.00 96.19 79 VAL A C 1
ATOM 591 O O . VAL A 1 79 ? 5.825 -0.870 -9.511 1.00 96.19 79 VAL A O 1
ATOM 594 N N . ASP A 1 80 ? 4.615 -1.441 -11.313 1.00 96.06 80 ASP A N 1
ATOM 595 C CA . ASP A 1 80 ? 4.520 -0.085 -11.852 1.00 96.06 80 ASP A CA 1
ATOM 596 C C . ASP A 1 80 ? 3.725 0.835 -10.925 1.00 96.06 80 ASP A C 1
ATOM 598 O O . ASP A 1 80 ? 4.043 2.020 -10.799 1.00 96.06 80 ASP A O 1
ATOM 602 N N . SER A 1 81 ? 2.721 0.312 -10.219 1.00 96.62 81 SER A N 1
ATOM 603 C CA . SER A 1 81 ? 1.982 1.071 -9.213 1.00 96.62 81 SER A CA 1
ATOM 604 C C . SER A 1 81 ? 2.872 1.461 -8.032 1.00 96.62 81 SER A C 1
ATOM 606 O O . SER A 1 81 ? 2.816 2.618 -7.604 1.00 96.62 81 SER A O 1
ATOM 608 N N . PHE A 1 82 ? 3.758 0.584 -7.548 1.00 96.81 82 PHE A N 1
ATOM 609 C CA . PHE A 1 82 ? 4.745 0.953 -6.524 1.00 96.81 82 PHE A CA 1
ATOM 610 C C . PHE A 1 82 ? 5.727 2.020 -7.023 1.00 96.81 82 PHE A C 1
ATOM 612 O O . PHE A 1 82 ? 5.964 3.014 -6.322 1.00 96.81 82 PHE A O 1
ATOM 619 N N . LEU A 1 83 ? 6.228 1.884 -8.255 1.00 95.50 83 LEU A N 1
ATOM 620 C CA . LEU A 1 83 ? 7.082 2.887 -8.900 1.00 95.50 83 LEU A CA 1
ATOM 621 C C . LEU A 1 83 ? 6.378 4.246 -9.026 1.00 95.50 83 LEU A C 1
ATOM 623 O O . LEU A 1 83 ? 6.957 5.279 -8.683 1.00 95.50 83 LEU A O 1
ATOM 627 N N . ASN A 1 84 ? 5.112 4.255 -9.445 1.00 95.44 84 ASN A N 1
ATOM 628 C CA . ASN A 1 84 ? 4.290 5.460 -9.568 1.00 95.44 84 ASN A CA 1
ATOM 629 C C . ASN A 1 84 ? 3.913 6.085 -8.213 1.00 95.44 84 ASN A C 1
ATOM 631 O O . ASN A 1 84 ? 3.667 7.293 -8.124 1.00 95.44 84 ASN A O 1
ATOM 635 N N . CYS A 1 85 ? 3.901 5.300 -7.133 1.00 94.69 85 CYS A N 1
ATOM 636 C CA . CYS A 1 85 ? 3.675 5.813 -5.785 1.00 94.69 85 CYS A CA 1
ATOM 637 C C . CYS A 1 85 ? 4.932 6.466 -5.194 1.00 94.69 85 CYS A C 1
ATOM 639 O O . CYS A 1 85 ? 4.856 7.576 -4.656 1.00 94.69 85 CYS A O 1
ATOM 641 N N . MET A 1 86 ? 6.074 5.781 -5.275 1.00 91.31 86 MET A N 1
ATOM 642 C CA . MET A 1 86 ? 7.259 6.063 -4.454 1.00 91.31 86 MET A CA 1
ATOM 643 C C . MET A 1 86 ? 8.425 6.681 -5.230 1.00 91.31 86 MET A C 1
ATOM 645 O O . MET A 1 86 ? 9.281 7.312 -4.607 1.00 91.3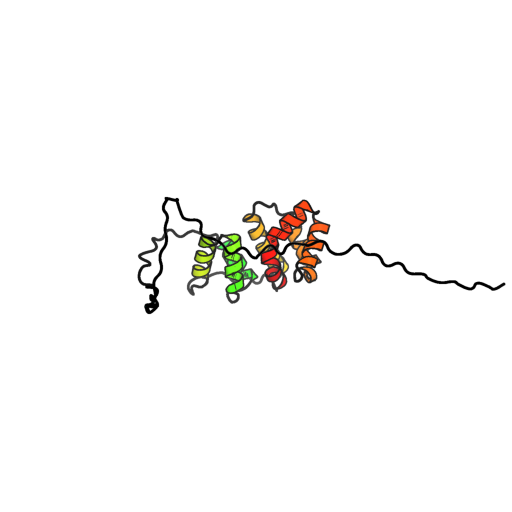1 86 MET A O 1
ATOM 649 N N . GLY A 1 87 ? 8.428 6.534 -6.557 1.00 88.88 87 GLY A N 1
ATOM 650 C CA . GLY A 1 87 ? 9.503 6.958 -7.449 1.00 88.88 87 GLY A CA 1
ATOM 651 C C . GLY A 1 87 ? 10.593 5.897 -7.624 1.00 88.88 87 GLY A C 1
ATOM 652 O O . GLY A 1 87 ? 10.937 5.168 -6.691 1.00 88.88 87 GLY A O 1
ATOM 653 N N . LYS A 1 88 ? 11.169 5.832 -8.833 1.00 86.19 88 LYS A N 1
ATOM 654 C CA . LYS A 1 88 ? 12.292 4.934 -9.175 1.00 86.19 88 LYS A CA 1
ATOM 655 C C . LYS A 1 88 ? 13.594 5.316 -8.451 1.00 86.19 88 LYS A C 1
ATOM 657 O O . LYS A 1 88 ? 14.505 4.505 -8.334 1.00 86.19 88 LYS A O 1
ATOM 662 N N . ASP A 1 89 ? 13.678 6.540 -7.940 1.00 88.19 89 ASP A N 1
ATOM 663 C CA . ASP A 1 89 ? 14.782 7.055 -7.130 1.00 88.19 89 ASP A CA 1
ATOM 664 C C . ASP A 1 89 ? 14.769 6.526 -5.685 1.00 88.19 89 ASP A C 1
ATOM 666 O O . ASP A 1 89 ? 15.809 6.510 -5.025 1.00 88.19 89 ASP A O 1
ATOM 670 N N . ASN A 1 90 ? 13.632 6.023 -5.192 1.00 91.25 90 ASN A N 1
ATOM 671 C CA . ASN A 1 90 ? 13.497 5.531 -3.820 1.00 91.25 90 ASN A CA 1
ATOM 672 C C . ASN A 1 90 ? 13.784 4.028 -3.683 1.00 91.25 90 ASN A C 1
ATOM 674 O O . ASN A 1 90 ? 12.982 3.266 -3.138 1.00 91.25 90 ASN A O 1
ATOM 678 N N . LEU A 1 91 ? 14.946 3.606 -4.190 1.00 91.38 91 LEU A N 1
ATOM 679 C CA . LEU A 1 91 ? 15.309 2.194 -4.349 1.00 91.38 91 LEU A CA 1
ATOM 680 C C . LEU A 1 91 ? 15.221 1.381 -3.053 1.00 91.38 91 LEU A C 1
ATOM 682 O O . LEU A 1 91 ? 14.750 0.249 -3.086 1.00 91.38 91 LEU A O 1
ATOM 686 N N . LEU A 1 92 ? 15.632 1.956 -1.917 1.00 92.81 92 LEU A N 1
ATOM 687 C CA . LEU A 1 92 ? 15.593 1.256 -0.631 1.00 92.81 92 LEU A CA 1
ATOM 688 C C . LEU A 1 92 ? 14.158 0.899 -0.232 1.00 92.81 92 LEU A C 1
ATOM 690 O O . LEU A 1 92 ? 13.858 -0.266 0.005 1.00 92.81 92 LEU A O 1
ATOM 694 N N . LYS A 1 93 ? 13.251 1.883 -0.220 1.00 93.62 93 LYS A N 1
ATOM 695 C CA . LYS A 1 93 ? 11.856 1.640 0.169 1.00 93.62 93 LYS A CA 1
ATOM 696 C C . LYS A 1 93 ? 11.132 0.746 -0.835 1.00 93.62 93 LYS A C 1
ATOM 698 O O . LYS A 1 93 ? 10.221 0.012 -0.460 1.00 93.62 93 LYS A O 1
ATOM 703 N N . LEU A 1 94 ? 11.512 0.827 -2.110 1.00 95.38 94 LEU A N 1
ATOM 704 C CA . LEU A 1 94 ? 10.971 -0.029 -3.158 1.00 95.38 94 LEU A CA 1
ATOM 705 C C . LEU A 1 94 ? 11.382 -1.486 -2.931 1.00 95.38 94 LEU A C 1
ATOM 707 O O . LEU A 1 94 ? 10.521 -2.357 -2.923 1.00 95.38 94 LEU A O 1
ATOM 711 N N . HIS A 1 95 ? 12.663 -1.740 -2.653 1.00 95.31 95 HIS A N 1
ATOM 712 C CA . HIS A 1 95 ? 13.148 -3.068 -2.287 1.00 95.31 95 HIS A CA 1
ATOM 713 C C . HIS A 1 95 ? 12.441 -3.614 -1.040 1.00 95.31 95 HIS A C 1
ATOM 715 O O . HIS A 1 95 ? 11.932 -4.732 -1.077 1.00 95.31 95 HIS A O 1
ATOM 721 N N . GLU A 1 96 ? 12.348 -2.808 0.026 1.00 94.94 96 GLU A N 1
ATOM 722 C CA . GLU A 1 96 ? 11.622 -3.175 1.248 1.00 94.94 96 GLU A CA 1
ATOM 723 C C . GLU A 1 96 ? 10.173 -3.562 0.931 1.00 94.94 96 GLU A C 1
ATOM 725 O O . GLU A 1 96 ? 9.717 -4.614 1.365 1.00 94.94 96 GLU A O 1
ATOM 730 N N . THR A 1 97 ? 9.459 -2.758 0.140 1.00 96.94 97 THR A N 1
ATOM 731 C CA . THR A 1 97 ? 8.057 -3.030 -0.217 1.00 96.94 97 THR A CA 1
ATOM 732 C C . THR A 1 97 ? 7.923 -4.331 -1.003 1.00 96.94 97 THR A C 1
ATOM 734 O O . THR A 1 97 ? 7.111 -5.177 -0.647 1.00 96.94 97 THR A O 1
ATOM 737 N N . LEU A 1 98 ? 8.752 -4.528 -2.030 1.00 97.00 98 LEU A N 1
ATOM 738 C CA . LEU A 1 98 ? 8.696 -5.715 -2.884 1.00 97.00 98 LEU A CA 1
ATOM 739 C C . LEU A 1 98 ? 8.988 -6.999 -2.109 1.00 97.00 98 LEU A C 1
ATOM 741 O O . LEU A 1 98 ? 8.312 -8.000 -2.309 1.00 97.00 98 LEU A O 1
ATOM 745 N N . VAL A 1 99 ? 9.967 -6.969 -1.206 1.00 96.69 99 VAL A N 1
ATOM 746 C CA . VAL A 1 99 ? 10.303 -8.122 -0.365 1.00 96.69 99 VAL A CA 1
ATOM 747 C C . VAL A 1 99 ? 9.200 -8.441 0.642 1.00 96.69 99 VAL A C 1
ATOM 749 O O . VAL A 1 99 ? 8.961 -9.614 0.909 1.00 96.69 99 VAL A O 1
ATOM 752 N N . HIS A 1 100 ? 8.513 -7.436 1.192 1.00 95.94 100 HIS A N 1
ATOM 753 C CA . HIS A 1 100 ? 7.400 -7.698 2.107 1.00 95.94 100 HIS A CA 1
ATOM 754 C C . HIS A 1 100 ? 6.137 -8.195 1.386 1.00 95.94 100 HIS A C 1
ATOM 756 O O . HIS A 1 100 ? 5.391 -8.967 1.978 1.00 95.94 100 HIS A O 1
ATOM 762 N N . VAL A 1 101 ? 5.894 -7.764 0.143 1.00 96.94 101 VAL A N 1
ATOM 763 C CA . VAL A 1 101 ? 4.703 -8.148 -0.639 1.00 96.94 101 VAL A CA 1
ATOM 764 C C . VAL A 1 101 ? 4.894 -9.498 -1.331 1.00 96.94 101 VAL A C 1
ATOM 766 O O . VAL A 1 101 ? 4.089 -10.397 -1.140 1.00 96.94 101 VAL A O 1
ATOM 769 N N . TYR A 1 102 ? 5.985 -9.669 -2.081 1.00 96.12 102 TYR A N 1
ATOM 770 C CA . TYR A 1 102 ? 6.240 -10.869 -2.895 1.00 96.12 102 TYR A CA 1
ATOM 771 C C . TYR A 1 102 ? 7.170 -11.884 -2.207 1.00 96.12 102 TYR A C 1
ATOM 773 O O . TYR A 1 102 ? 7.488 -12.938 -2.754 1.00 96.12 102 TYR A O 1
ATOM 781 N N . GLY A 1 103 ? 7.666 -11.573 -1.009 1.00 95.00 103 GLY A N 1
ATOM 782 C CA . GLY A 1 103 ? 8.637 -12.398 -0.294 1.00 95.00 103 GLY A CA 1
ATOM 783 C C . GLY A 1 103 ? 10.091 -12.180 -0.735 1.00 95.00 103 GLY A C 1
ATOM 784 O O . GLY A 1 103 ? 10.401 -11.518 -1.727 1.00 95.00 103 GLY A O 1
ATOM 785 N N . MET A 1 104 ? 11.021 -12.768 0.027 1.00 94.81 104 MET A N 1
ATOM 786 C CA . MET A 1 104 ? 12.468 -12.528 -0.106 1.00 94.81 104 MET A CA 1
ATOM 787 C C . MET A 1 104 ? 13.033 -12.838 -1.495 1.00 94.81 104 MET A C 1
ATOM 789 O O . MET A 1 104 ? 13.849 -12.067 -1.996 1.00 94.81 104 MET A O 1
ATOM 793 N N . LYS A 1 105 ? 12.643 -13.968 -2.100 1.00 95.62 105 LYS A N 1
ATOM 794 C CA . LYS A 1 105 ? 13.191 -14.418 -3.390 1.00 95.62 105 LYS A CA 1
ATOM 795 C C . LYS A 1 105 ? 12.610 -13.606 -4.549 1.00 95.62 105 LYS A C 1
ATOM 797 O O . LYS A 1 105 ? 13.357 -12.900 -5.223 1.00 95.62 105 LYS A O 1
ATOM 802 N N . GLN A 1 106 ? 11.288 -13.628 -4.713 1.00 95.44 106 GLN A N 1
ATOM 803 C CA . GLN A 1 106 ? 10.611 -12.941 -5.814 1.00 95.44 106 GLN A CA 1
ATOM 804 C C . GLN A 1 106 ? 10.779 -11.416 -5.722 1.00 95.44 106 GLN A C 1
ATOM 806 O O . GLN A 1 106 ? 11.122 -10.772 -6.711 1.00 95.44 106 GLN A O 1
ATOM 811 N N . GLY A 1 107 ? 10.664 -10.825 -4.526 1.00 96.62 107 GLY A N 1
ATOM 812 C CA . GLY A 1 107 ? 10.878 -9.389 -4.323 1.00 96.62 107 GLY A CA 1
ATOM 813 C C . GLY A 1 107 ? 12.297 -8.925 -4.680 1.00 96.62 107 GLY A C 1
ATOM 814 O O . GLY A 1 107 ? 12.474 -7.832 -5.223 1.00 96.62 107 GLY A O 1
ATOM 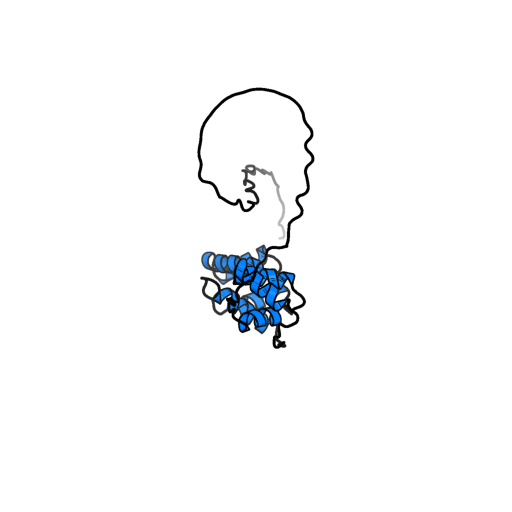815 N N . GLN A 1 108 ? 13.318 -9.760 -4.446 1.00 95.69 108 GLN A N 1
ATOM 816 C CA . GLN A 1 108 ? 14.685 -9.494 -4.911 1.00 95.69 108 GLN A CA 1
ATOM 817 C C . GLN A 1 108 ? 14.814 -9.583 -6.432 1.00 95.69 108 GLN A C 1
ATOM 819 O O . GLN A 1 108 ? 15.478 -8.729 -7.025 1.00 95.69 108 GLN A O 1
ATOM 824 N N . THR A 1 109 ? 14.197 -10.585 -7.062 1.00 95.38 109 THR A N 1
ATOM 825 C CA . THR A 1 109 ? 14.176 -10.736 -8.524 1.00 95.38 109 THR A CA 1
ATOM 826 C C . THR A 1 109 ? 13.535 -9.513 -9.179 1.00 95.38 109 THR A C 1
ATOM 828 O O . THR A 1 109 ? 14.174 -8.864 -10.006 1.00 95.38 109 THR A O 1
ATOM 831 N N . ILE A 1 110 ? 12.342 -9.109 -8.727 1.00 95.81 110 ILE A N 1
ATOM 832 C CA . ILE A 1 110 ? 11.641 -7.915 -9.224 1.00 95.81 110 ILE A CA 1
ATOM 833 C C . ILE A 1 110 ? 12.505 -6.665 -9.027 1.00 95.81 110 ILE A C 1
ATOM 835 O O . ILE A 1 110 ? 12.682 -5.874 -9.953 1.00 95.81 110 ILE A O 1
ATOM 839 N N . TYR A 1 111 ? 13.105 -6.491 -7.845 1.00 96.06 111 TYR A N 1
ATOM 840 C CA . TYR A 1 111 ? 13.968 -5.340 -7.571 1.00 96.06 111 TYR A CA 1
ATOM 841 C C . TYR A 1 111 ? 15.189 -5.261 -8.505 1.00 96.06 111 TYR A C 1
ATOM 843 O O . TYR A 1 111 ? 15.575 -4.170 -8.934 1.00 96.06 111 TYR A O 1
ATOM 851 N N . LYS A 1 112 ? 15.805 -6.396 -8.853 1.00 94.38 112 LYS A N 1
ATOM 852 C CA . LYS A 1 112 ? 16.894 -6.425 -9.844 1.00 94.38 112 LYS A CA 1
ATOM 853 C C . LYS A 1 112 ? 16.381 -6.007 -11.222 1.00 94.38 112 LYS A C 1
ATOM 855 O O . LYS A 1 112 ? 17.005 -5.154 -11.850 1.00 94.38 112 LYS A O 1
ATOM 860 N N . THR A 1 113 ? 15.226 -6.529 -11.632 1.00 93.50 113 THR A N 1
ATOM 861 C CA . THR A 1 113 ? 14.583 -6.210 -12.913 1.00 93.50 113 THR A CA 1
ATOM 862 C C . THR A 1 113 ? 14.274 -4.720 -13.043 1.00 93.50 113 THR A C 1
ATOM 864 O O . THR A 1 113 ? 14.695 -4.094 -14.009 1.00 93.50 113 THR A O 1
ATOM 867 N N . ILE A 1 114 ? 13.631 -4.095 -12.053 1.00 92.75 114 ILE A N 1
ATOM 868 C CA . ILE A 1 114 ? 13.268 -2.665 -12.129 1.00 92.75 114 ILE A CA 1
ATOM 869 C C . ILE A 1 114 ? 14.474 -1.721 -12.055 1.00 92.75 114 ILE A C 1
ATOM 871 O O . ILE A 1 114 ? 14.416 -0.597 -12.564 1.00 92.75 114 ILE A O 1
ATOM 875 N N . LYS A 1 115 ? 15.559 -2.144 -11.391 1.00 91.75 115 LYS A N 1
ATOM 876 C CA . LYS A 1 115 ? 16.804 -1.371 -11.298 1.00 91.75 115 LYS A CA 1
ATOM 877 C C . LYS A 1 115 ? 17.527 -1.326 -12.643 1.00 91.75 115 LYS A C 1
ATOM 879 O O . LYS A 1 115 ? 18.270 -0.373 -12.895 1.00 91.75 115 LYS A O 1
ATOM 884 N N . ASP A 1 116 ? 17.302 -2.317 -13.500 1.00 90.38 116 ASP A N 1
ATOM 885 C CA . ASP A 1 116 ? 17.813 -2.309 -14.860 1.00 90.38 116 ASP A CA 1
ATOM 886 C C . ASP A 1 116 ? 17.308 -1.066 -15.625 1.00 90.38 116 ASP A C 1
ATOM 888 O O . ASP A 1 116 ? 16.175 -0.590 -15.463 1.00 90.38 116 ASP A O 1
ATOM 892 N N . LYS A 1 117 ? 18.184 -0.486 -16.451 1.00 82.56 117 LYS A N 1
ATOM 893 C CA . LYS A 1 117 ? 17.861 0.693 -17.269 1.00 82.56 117 LYS A CA 1
ATOM 894 C C . LYS A 1 117 ? 16.838 0.370 -18.358 1.00 82.56 117 LYS A C 1
ATOM 896 O O . LYS A 1 117 ? 16.152 1.282 -18.808 1.00 82.56 117 LYS A O 1
ATOM 901 N N . SER A 1 118 ? 16.749 -0.894 -18.761 1.00 89.81 118 SER A N 1
ATOM 902 C CA . SER A 1 118 ? 15.794 -1.391 -19.749 1.00 89.81 118 SER A CA 1
ATOM 903 C C . SER A 1 118 ? 14.366 -1.494 -19.214 1.00 89.81 118 SER A C 1
ATOM 905 O O . SER A 1 118 ? 13.435 -1.477 -20.016 1.00 89.81 118 SER A O 1
ATOM 907 N N . TYR A 1 119 ? 14.166 -1.535 -17.888 1.00 91.56 119 TYR A N 1
ATOM 908 C CA . TYR A 1 119 ? 12.822 -1.577 -17.318 1.00 91.56 119 TYR A CA 1
ATOM 909 C C . TYR A 1 119 ? 12.081 -0.267 -17.582 1.00 91.56 119 TYR A C 1
ATOM 911 O O . TYR A 1 119 ? 12.386 0.778 -16.985 1.00 91.56 119 TYR A O 1
ATOM 919 N N . SER A 1 120 ? 11.097 -0.346 -18.475 1.00 90.38 120 SER A N 1
ATOM 920 C CA . SER A 1 120 ? 10.208 0.754 -18.817 1.00 90.38 120 SER A CA 1
ATOM 921 C C . SER A 1 120 ? 8.892 0.621 -18.070 1.00 90.38 120 SER A C 1
ATOM 923 O O . SER A 1 120 ? 8.295 -0.450 -18.066 1.00 90.38 120 SER A O 1
ATOM 925 N N . TYR A 1 121 ? 8.415 1.734 -17.532 1.00 92.56 121 TYR A N 1
ATOM 926 C CA . TYR A 1 121 ? 7.069 1.869 -16.996 1.00 92.56 121 TYR A CA 1
ATOM 927 C C . TYR A 1 121 ? 6.491 3.195 -17.474 1.00 92.56 121 TYR A C 1
ATOM 929 O O . TYR A 1 121 ? 7.242 4.088 -17.880 1.00 92.56 121 TYR A O 1
ATOM 937 N N . THR A 1 122 ? 5.170 3.342 -17.413 1.00 93.12 122 THR A N 1
ATOM 938 C CA . THR A 1 122 ? 4.511 4.614 -17.734 1.00 93.12 122 THR A CA 1
ATOM 939 C C . THR A 1 122 ? 4.394 5.463 -16.466 1.00 93.12 122 THR A C 1
ATOM 941 O O . THR A 1 122 ? 3.658 5.074 -15.555 1.00 93.12 122 THR A O 1
ATOM 944 N N . PRO A 1 123 ? 5.083 6.619 -16.368 1.00 92.44 123 PRO A N 1
ATOM 945 C CA . PRO A 1 123 ? 4.955 7.489 -15.209 1.00 92.44 123 PRO A CA 1
ATOM 946 C C . PRO A 1 123 ? 3.576 8.153 -15.166 1.00 92.44 123 PRO A C 1
ATOM 948 O O . PRO A 1 123 ? 3.166 8.833 -16.108 1.00 92.44 123 PRO A O 1
ATOM 951 N N . GLU A 1 124 ? 2.887 8.026 -14.040 1.00 93.75 124 GLU A N 1
ATOM 952 C CA . GLU A 1 124 ? 1.568 8.600 -13.805 1.00 93.75 124 GLU A CA 1
ATOM 953 C C . GLU A 1 124 ? 1.622 9.737 -12.778 1.00 93.75 124 GLU A C 1
ATOM 955 O O . GLU A 1 124 ? 2.231 9.640 -11.709 1.00 93.75 124 GLU A O 1
ATOM 960 N N . ARG A 1 125 ? 0.912 10.834 -13.064 1.00 91.19 125 ARG A N 1
ATOM 961 C CA . ARG A 1 125 ? 0.704 11.924 -12.100 1.00 91.19 125 ARG A CA 1
ATOM 962 C C . ARG A 1 125 ? -0.499 11.612 -11.216 1.00 91.19 125 ARG A C 1
ATOM 964 O O . ARG A 1 125 ? -1.602 12.093 -11.453 1.00 91.19 125 ARG A O 1
ATOM 971 N N . LEU A 1 126 ? -0.274 10.798 -10.191 1.00 93.12 126 LEU A N 1
ATOM 972 C CA . LEU A 1 126 ? -1.305 10.416 -9.229 1.00 93.12 126 LEU A CA 1
ATOM 973 C C . LEU A 1 126 ? -1.405 11.418 -8.074 1.00 93.12 126 LEU A C 1
ATOM 975 O O . LEU A 1 126 ? -0.392 11.890 -7.555 1.00 93.12 126 LEU A O 1
ATOM 979 N N . THR A 1 127 ? -2.633 11.693 -7.627 1.00 95.62 127 THR A N 1
ATOM 980 C CA . THR A 1 127 ? -2.861 12.379 -6.348 1.00 95.62 127 THR A CA 1
ATOM 981 C C . THR A 1 127 ? -2.415 11.484 -5.193 1.00 95.62 127 THR A C 1
ATOM 983 O O . THR A 1 127 ? -2.438 10.256 -5.309 1.00 95.62 127 THR A O 1
ATOM 986 N N . ARG A 1 128 ? -2.075 12.076 -4.040 1.00 94.56 128 ARG A N 1
ATOM 987 C CA . ARG A 1 128 ? -1.729 11.309 -2.834 1.00 94.56 128 ARG A CA 1
ATOM 988 C C . ARG A 1 128 ? -2.774 10.246 -2.495 1.00 94.56 128 ARG A C 1
ATOM 990 O O . ARG A 1 128 ? -2.401 9.098 -2.290 1.00 94.56 128 ARG A O 1
ATOM 997 N N . LYS A 1 129 ? -4.064 10.609 -2.480 1.00 95.69 129 LYS A N 1
ATOM 998 C CA . LYS A 1 129 ? -5.154 9.669 -2.170 1.00 95.69 129 LYS A CA 1
ATOM 999 C C . LYS A 1 129 ? -5.143 8.473 -3.125 1.00 95.69 129 LYS A C 1
ATOM 1001 O O . LYS A 1 129 ? -5.231 7.345 -2.661 1.00 95.69 129 LYS A O 1
ATOM 1006 N N . LYS A 1 130 ? -4.950 8.704 -4.431 1.00 96.94 130 LYS A N 1
ATOM 1007 C CA . LYS A 1 130 ? -4.913 7.618 -5.420 1.00 96.94 130 LYS A CA 1
ATOM 1008 C C . LYS A 1 130 ? -3.673 6.732 -5.279 1.00 96.94 130 LYS A C 1
ATOM 1010 O O . LYS A 1 130 ? -3.771 5.527 -5.480 1.00 96.94 130 LYS A O 1
ATOM 1015 N N . LYS A 1 131 ? -2.527 7.307 -4.896 1.00 96.44 131 LYS A N 1
ATOM 1016 C CA . LYS A 1 131 ? -1.327 6.530 -4.547 1.00 96.44 131 LYS A CA 1
ATOM 1017 C C . LYS A 1 131 ? -1.575 5.643 -3.334 1.00 96.44 131 LYS A C 1
ATOM 1019 O O . LYS A 1 131 ? -1.260 4.465 -3.387 1.00 96.44 131 LYS A O 1
ATOM 1024 N N . VAL A 1 132 ? -2.155 6.197 -2.266 1.00 97.00 132 VAL A N 1
ATOM 1025 C CA . VAL A 1 132 ? -2.500 5.426 -1.062 1.00 97.00 132 VAL A CA 1
ATOM 1026 C C . VAL A 1 132 ? -3.465 4.301 -1.422 1.00 97.00 132 VAL A C 1
ATOM 1028 O O . VAL A 1 132 ? -3.187 3.170 -1.067 1.00 97.00 132 VAL A O 1
ATOM 1031 N N . GLU A 1 133 ? -4.518 4.586 -2.189 1.00 97.38 133 GLU A N 1
ATOM 1032 C CA . GLU A 1 133 ? -5.498 3.593 -2.645 1.00 97.38 133 GLU A CA 1
ATOM 1033 C C . GLU A 1 133 ? -4.857 2.435 -3.420 1.00 97.38 133 GLU A C 1
ATOM 1035 O O . GLU A 1 133 ? -5.060 1.279 -3.057 1.00 97.38 133 GLU A O 1
ATOM 1040 N N . ARG A 1 134 ? -4.035 2.724 -4.442 1.00 96.88 134 ARG A N 1
ATOM 1041 C CA . ARG A 1 134 ? -3.331 1.670 -5.194 1.00 96.88 134 ARG A CA 1
ATOM 1042 C C . ARG A 1 134 ? -2.377 0.888 -4.300 1.00 96.88 134 ARG A C 1
ATOM 1044 O O . ARG A 1 134 ? -2.373 -0.334 -4.335 1.00 96.88 134 ARG A O 1
ATOM 1051 N N . PHE A 1 135 ? -1.597 1.596 -3.485 1.00 97.50 135 PHE A N 1
ATOM 1052 C CA . PHE A 1 135 ? -0.621 0.980 -2.599 1.00 97.50 135 PHE A CA 1
ATOM 1053 C C . PHE A 1 135 ? -1.301 0.017 -1.623 1.00 97.50 135 PHE A C 1
ATOM 1055 O O . PHE A 1 135 ? -0.938 -1.150 -1.572 1.00 97.50 135 PHE A O 1
ATOM 1062 N N . THR A 1 136 ? -2.308 0.475 -0.875 1.00 97.69 136 THR A N 1
ATOM 1063 C CA . THR A 1 136 ? -2.995 -0.358 0.121 1.00 97.69 136 THR A CA 1
ATOM 1064 C C . THR A 1 136 ? -3.782 -1.490 -0.519 1.00 97.69 136 THR A C 1
ATOM 1066 O O . THR A 1 136 ? -3.817 -2.569 0.058 1.00 97.69 136 THR A O 1
ATOM 1069 N N . GLY A 1 137 ? -4.369 -1.269 -1.701 1.00 98.06 137 GLY A N 1
ATOM 1070 C CA . GLY A 1 137 ? -5.085 -2.308 -2.441 1.00 98.06 137 GLY A CA 1
ATOM 1071 C C . GLY A 1 137 ? -4.190 -3.500 -2.777 1.00 98.06 137 GLY A C 1
ATOM 1072 O O . GLY A 1 137 ? -4.587 -4.635 -2.535 1.00 98.06 137 GLY A O 1
ATOM 1073 N N . ILE A 1 138 ? -2.957 -3.247 -3.232 1.00 98.06 138 ILE A N 1
ATOM 1074 C CA . ILE A 1 138 ? -1.977 -4.314 -3.491 1.00 98.06 138 ILE A CA 1
ATOM 1075 C C . ILE A 1 138 ? -1.597 -5.020 -2.183 1.00 98.06 138 ILE A C 1
ATOM 1077 O O . ILE A 1 138 ? -1.602 -6.244 -2.127 1.00 98.06 138 ILE A O 1
ATOM 1081 N N . ILE A 1 139 ? -1.330 -4.271 -1.103 1.00 98.12 139 ILE A N 1
ATOM 1082 C CA . ILE A 1 139 ? -1.000 -4.883 0.198 1.00 98.12 139 ILE A CA 1
ATOM 1083 C C . ILE A 1 139 ? -2.118 -5.819 0.681 1.00 98.12 139 ILE A C 1
ATOM 1085 O O . ILE A 1 139 ? -1.821 -6.904 1.169 1.00 98.12 139 ILE A O 1
ATOM 1089 N N . PHE A 1 140 ? -3.387 -5.419 0.549 1.00 98.25 140 PHE A N 1
ATOM 1090 C CA . PHE A 1 140 ? -4.513 -6.275 0.924 1.00 98.25 140 PHE A CA 1
ATOM 1091 C C . PHE A 1 140 ? -4.645 -7.494 0.010 1.00 98.25 140 PHE A C 1
ATOM 1093 O O . PHE A 1 140 ? -4.843 -8.591 0.523 1.00 98.25 140 PHE A O 1
ATOM 1100 N N . ALA A 1 141 ? -4.492 -7.324 -1.307 1.00 97.31 141 ALA A N 1
ATOM 1101 C CA . ALA A 1 141 ? -4.598 -8.410 -2.285 1.00 97.31 141 ALA A CA 1
ATOM 1102 C C . ALA A 1 141 ? -3.550 -9.517 -2.082 1.00 97.31 141 ALA A C 1
ATOM 1104 O O . ALA A 1 141 ? -3.829 -10.681 -2.356 1.00 97.31 141 ALA A O 1
ATOM 1105 N N . HIS A 1 142 ? -2.372 -9.160 -1.562 1.00 96.44 142 HIS A N 1
ATOM 1106 C CA . HIS A 1 142 ? -1.299 -10.097 -1.204 1.00 96.44 142 HIS A CA 1
ATOM 1107 C C . HIS A 1 142 ? -1.365 -10.583 0.251 1.00 96.44 142 HIS A C 1
ATOM 1109 O O . HIS A 1 142 ? -0.432 -11.216 0.740 1.00 96.44 142 HIS A O 1
ATOM 1115 N N . SER A 1 143 ? -2.447 -10.285 0.973 1.00 95.88 143 SER A N 1
ATOM 1116 C CA . SER A 1 143 ? -2.637 -10.693 2.365 1.00 95.88 143 SER A CA 1
ATOM 1117 C C . SER A 1 143 ? -3.892 -11.545 2.541 1.00 95.88 143 SER A C 1
ATOM 1119 O O . SER A 1 143 ? -4.858 -11.402 1.801 1.00 95.88 143 SER A O 1
ATOM 1121 N N . ASP A 1 144 ? -3.937 -12.342 3.608 1.00 96.31 144 ASP A N 1
ATOM 1122 C CA . ASP A 1 144 ? -5.146 -13.084 4.005 1.00 96.31 144 ASP A CA 1
ATOM 1123 C C . ASP A 1 144 ? -6.193 -12.204 4.729 1.00 96.31 144 ASP A C 1
ATOM 1125 O O . ASP A 1 144 ? -7.146 -12.704 5.333 1.00 96.31 144 ASP A O 1
ATOM 1129 N N . ILE A 1 145 ? -6.002 -10.881 4.747 1.00 96.88 145 ILE A N 1
ATOM 1130 C CA . ILE A 1 145 ? -6.842 -9.928 5.475 1.00 96.88 145 ILE A CA 1
ATOM 1131 C C . ILE A 1 145 ? -7.723 -9.167 4.480 1.00 96.88 145 ILE A C 1
ATOM 1133 O O . ILE A 1 145 ? -7.229 -8.528 3.556 1.00 96.88 145 ILE A O 1
ATOM 1137 N N . ASN A 1 146 ? -9.037 -9.172 4.718 1.00 96.50 146 ASN A N 1
ATOM 1138 C CA . ASN A 1 146 ? -9.989 -8.428 3.892 1.00 96.50 146 ASN A CA 1
ATOM 1139 C C . ASN A 1 146 ? -9.826 -6.909 4.058 1.00 96.50 146 ASN A C 1
ATOM 1141 O O . ASN A 1 146 ? -9.684 -6.415 5.177 1.00 96.50 146 ASN A O 1
ATOM 1145 N N . ASP A 1 147 ? -9.932 -6.170 2.953 1.00 96.94 147 ASP A N 1
ATOM 1146 C CA . ASP A 1 147 ? -10.014 -4.708 2.977 1.00 96.94 147 ASP A CA 1
ATOM 1147 C C . ASP A 1 147 ? -11.348 -4.267 3.621 1.00 96.94 147 ASP A C 1
ATOM 1149 O O . ASP A 1 147 ? -12.413 -4.684 3.152 1.00 96.94 147 ASP A O 1
ATOM 1153 N N . PRO A 1 148 ? -11.339 -3.419 4.672 1.00 96.69 148 PRO A N 1
ATOM 1154 C CA . PRO A 1 148 ? -12.568 -2.893 5.270 1.00 96.69 148 PRO A CA 1
ATOM 1155 C C . PRO A 1 148 ? -13.326 -1.906 4.359 1.00 96.69 148 PRO A C 1
ATOM 1157 O O . PRO A 1 148 ? -14.438 -1.499 4.691 1.00 96.69 148 PRO A O 1
ATOM 1160 N N . GLY A 1 149 ? -12.746 -1.488 3.230 1.00 97.00 149 GLY A N 1
ATOM 1161 C CA . GLY A 1 149 ? -13.360 -0.624 2.218 1.00 97.00 149 GLY A CA 1
ATOM 1162 C C . GLY A 1 149 ? -13.221 0.877 2.492 1.00 97.00 149 GLY A C 1
ATOM 1163 O O . GLY A 1 149 ? -13.268 1.677 1.560 1.00 97.00 149 GLY A O 1
ATOM 1164 N N . ASP A 1 150 ? -12.993 1.283 3.743 1.00 97.81 150 ASP A N 1
ATOM 1165 C CA . ASP A 1 150 ? -12.781 2.680 4.146 1.00 97.81 150 ASP A CA 1
ATOM 1166 C C . ASP A 1 150 ? -11.339 2.972 4.616 1.00 97.81 150 ASP A C 1
ATOM 1168 O O . ASP A 1 150 ? -11.041 4.081 5.074 1.00 97.81 150 ASP A O 1
ATOM 1172 N N . PHE A 1 151 ? -10.420 2.005 4.481 1.00 98.06 151 PHE A N 1
ATOM 1173 C CA . PHE A 1 151 ? -9.064 2.095 5.036 1.00 98.06 151 PHE A CA 1
ATOM 1174 C C . PHE A 1 151 ? -8.274 3.292 4.501 1.00 98.06 151 PHE A C 1
ATOM 1176 O O . PHE A 1 151 ? -7.568 3.983 5.241 1.00 98.06 151 PHE A O 1
ATOM 1183 N N . VAL A 1 152 ? -8.431 3.588 3.210 1.00 97.50 152 VAL A N 1
ATOM 1184 C CA . VAL A 1 152 ? -7.813 4.755 2.570 1.00 97.50 152 VAL A CA 1
ATOM 1185 C C . VAL A 1 152 ? -8.301 6.040 3.233 1.00 97.50 152 VAL A C 1
ATOM 1187 O O . VAL A 1 152 ? -7.492 6.887 3.612 1.00 97.50 152 VAL A O 1
ATOM 1190 N N . ASP A 1 153 ? -9.610 6.179 3.442 1.00 97.62 153 ASP A N 1
ATOM 1191 C CA . ASP A 1 153 ? -10.181 7.360 4.087 1.00 97.62 153 ASP A CA 1
ATOM 1192 C C . ASP A 1 153 ? -9.749 7.466 5.556 1.00 97.62 153 ASP A C 1
ATOM 1194 O O . ASP A 1 153 ? -9.495 8.572 6.048 1.00 97.62 153 ASP A O 1
ATOM 1198 N N . PHE A 1 154 ? -9.598 6.338 6.256 1.00 97.88 154 PHE A N 1
ATOM 1199 C CA . PHE A 1 154 ? -9.004 6.298 7.591 1.00 97.88 154 PHE A CA 1
ATOM 1200 C C . PHE A 1 154 ? -7.565 6.840 7.597 1.00 97.88 154 PHE A C 1
ATOM 1202 O O . PHE A 1 154 ? -7.235 7.689 8.437 1.00 97.88 154 PHE A O 1
ATOM 1209 N N . LEU A 1 155 ? -6.715 6.404 6.661 1.00 96.75 155 LEU A N 1
ATOM 1210 C CA . LEU A 1 155 ? -5.328 6.870 6.543 1.00 96.75 155 LEU A CA 1
ATOM 1211 C C . LEU A 1 155 ? -5.247 8.357 6.182 1.00 96.75 155 LEU A C 1
ATOM 1213 O O . LEU A 1 155 ? -4.391 9.071 6.713 1.00 96.75 155 LEU A O 1
ATOM 1217 N N . GLU A 1 156 ? -6.145 8.845 5.324 1.00 95.00 156 GLU A N 1
ATOM 1218 C CA . GLU A 1 156 ? -6.240 10.264 4.973 1.00 95.00 156 GLU A CA 1
ATOM 1219 C C . GLU A 1 156 ? -6.608 11.122 6.193 1.00 95.00 156 GLU A C 1
ATOM 1221 O O . GLU A 1 156 ? -5.940 12.122 6.471 1.00 95.00 156 GLU A O 1
ATOM 1226 N N . LYS A 1 157 ? -7.601 10.696 6.985 1.00 95.50 157 LYS A N 1
ATOM 1227 C CA . LYS A 1 157 ? -8.024 11.388 8.218 1.00 95.50 157 LYS A CA 1
ATOM 1228 C C . LYS A 1 157 ? -6.956 11.363 9.317 1.00 95.50 157 LYS A C 1
ATOM 1230 O O . LYS A 1 157 ? -6.898 12.281 10.131 1.00 95.50 157 LYS A O 1
ATOM 1235 N N . ASN A 1 158 ? -6.102 10.338 9.348 1.00 94.56 158 ASN A N 1
ATOM 1236 C CA . ASN A 1 158 ? -5.083 10.137 10.386 1.00 94.56 158 ASN A CA 1
ATOM 1237 C C . ASN A 1 158 ? -3.647 10.382 9.890 1.00 94.56 158 ASN A C 1
ATOM 1239 O O . ASN A 1 158 ? -2.686 9.870 10.473 1.00 94.56 158 ASN A O 1
ATOM 1243 N N . ARG A 1 159 ? -3.464 11.194 8.842 1.00 90.75 159 ARG A N 1
ATOM 1244 C CA . ARG A 1 159 ? -2.158 11.433 8.199 1.00 90.75 159 ARG A CA 1
ATOM 1245 C C . ARG A 1 159 ? -1.054 11.889 9.159 1.00 90.75 159 ARG A C 1
ATOM 1247 O O . ARG A 1 159 ? 0.102 11.517 8.990 1.00 90.75 159 ARG A O 1
ATOM 1254 N N . ASN A 1 160 ? -1.377 12.703 10.159 1.00 87.94 160 ASN A N 1
ATOM 1255 C CA . ASN A 1 160 ? -0.411 13.162 11.162 1.00 87.94 160 ASN A CA 1
ATOM 1256 C C . ASN A 1 160 ? 0.047 12.038 12.109 1.00 87.94 160 ASN A C 1
ATOM 1258 O O . ASN A 1 160 ? 1.155 12.104 12.638 1.00 87.94 160 ASN A O 1
ATOM 1262 N N . LYS A 1 161 ? -0.776 11.000 12.299 1.00 88.25 161 LYS A N 1
ATOM 1263 C CA . LYS A 1 161 ? -0.492 9.876 13.198 1.00 88.25 161 LYS A CA 1
ATOM 1264 C C . LYS A 1 161 ? 0.330 8.772 12.545 1.00 88.25 161 LYS A C 1
ATOM 1266 O O . LYS A 1 161 ? 1.027 8.072 13.262 1.00 88.25 161 LYS A O 1
ATOM 1271 N N . THR A 1 162 ? 0.327 8.638 11.218 1.00 83.38 162 THR A N 1
ATOM 1272 C CA . THR A 1 162 ? 1.066 7.567 10.510 1.00 83.38 162 THR A CA 1
ATOM 1273 C C . THR A 1 162 ? 2.587 7.635 10.695 1.00 83.38 162 THR A C 1
ATOM 1275 O O . THR A 1 162 ? 3.280 6.648 10.478 1.00 83.38 162 THR A O 1
ATOM 1278 N N . LYS A 1 163 ? 3.129 8.766 11.163 1.00 84.25 163 LYS A N 1
ATOM 1279 C CA . LYS A 1 163 ? 4.548 8.892 11.539 1.00 84.25 163 LYS A CA 1
ATOM 1280 C C . LYS A 1 163 ? 4.877 8.300 12.916 1.00 84.25 163 LYS A C 1
ATOM 1282 O O . LYS A 1 163 ? 6.039 8.009 13.181 1.00 84.25 163 LYS A O 1
ATOM 1287 N N . ASN A 1 164 ? 3.882 8.142 13.790 1.00 90.88 164 ASN A N 1
ATOM 1288 C CA . ASN A 1 164 ? 4.031 7.619 15.145 1.00 90.88 164 ASN A CA 1
ATOM 1289 C C . ASN A 1 164 ? 3.292 6.278 15.260 1.00 90.88 164 ASN A C 1
ATOM 1291 O O . ASN A 1 164 ? 2.063 6.234 15.234 1.00 90.88 164 ASN A O 1
ATOM 1295 N N . LEU A 1 165 ? 4.048 5.190 15.433 1.00 92.31 165 LEU A N 1
ATOM 1296 C CA . LEU A 1 165 ? 3.496 3.834 15.483 1.00 92.31 165 LEU A CA 1
ATOM 1297 C C . LEU A 1 165 ? 2.462 3.642 16.605 1.00 92.31 165 LEU A C 1
ATOM 1299 O O . LEU A 1 165 ? 1.422 3.033 16.376 1.00 92.31 165 LEU A O 1
ATOM 1303 N N . ASN A 1 166 ? 2.685 4.223 17.784 1.00 94.94 166 ASN A N 1
ATOM 1304 C CA . ASN A 1 166 ? 1.733 4.131 18.896 1.00 94.94 166 ASN A CA 1
ATOM 1305 C C . ASN A 1 166 ? 0.459 4.940 18.611 1.00 94.94 166 ASN A C 1
ATOM 1307 O O . ASN A 1 166 ? -0.651 4.487 18.889 1.00 94.94 166 ASN A O 1
ATOM 1311 N N . GLY A 1 167 ? 0.609 6.119 18.002 1.00 95.56 167 GLY A N 1
ATOM 1312 C CA . GLY A 1 167 ? -0.507 6.983 17.623 1.00 95.56 167 GLY A CA 1
ATOM 1313 C C . GLY A 1 167 ? -1.414 6.347 16.570 1.00 95.56 167 GLY A C 1
ATOM 1314 O O . GLY A 1 167 ? -2.638 6.382 16.717 1.00 95.56 167 GLY A O 1
ATOM 1315 N N . ILE A 1 168 ? -0.835 5.743 15.527 1.00 96.62 168 ILE A N 1
ATOM 1316 C CA . ILE A 1 168 ? -1.622 5.044 14.504 1.00 96.62 168 ILE A CA 1
ATOM 1317 C C . ILE A 1 168 ? -2.209 3.734 15.038 1.00 96.62 168 ILE A C 1
ATOM 1319 O O . ILE A 1 168 ? -3.366 3.453 14.743 1.00 96.62 168 ILE A O 1
ATOM 1323 N N . ARG A 1 169 ? -1.489 2.998 15.903 1.00 97.25 169 ARG A N 1
ATOM 1324 C CA . ARG A 1 169 ? -2.017 1.805 16.588 1.00 97.25 169 ARG A CA 1
ATOM 1325 C C . ARG A 1 169 ? -3.247 2.128 17.432 1.00 97.25 169 ARG A C 1
ATOM 1327 O O . ARG A 1 169 ? -4.220 1.395 17.390 1.00 97.25 169 ARG A O 1
ATOM 1334 N N . SER A 1 170 ? -3.230 3.234 18.171 1.00 97.19 170 SER A N 1
ATOM 1335 C CA . SER A 1 170 ? -4.403 3.660 18.942 1.00 97.19 170 SER A CA 1
ATOM 1336 C C . SER A 1 170 ? -5.565 4.084 18.034 1.00 97.19 170 SER A C 1
ATOM 1338 O O . SER A 1 170 ? -6.718 3.760 18.302 1.00 97.19 170 SER A O 1
ATOM 1340 N N . ALA A 1 171 ? -5.284 4.796 16.938 1.00 97.56 171 ALA A N 1
ATOM 1341 C CA . ALA A 1 171 ? -6.326 5.250 16.019 1.00 97.56 171 ALA A CA 1
ATOM 1342 C C . ALA A 1 171 ? -7.010 4.090 15.277 1.00 97.56 171 ALA A C 1
ATOM 1344 O O . ALA A 1 171 ? -8.230 4.108 15.110 1.00 97.56 171 ALA A O 1
ATOM 1345 N N . ILE A 1 172 ? -6.235 3.096 14.842 1.00 97.81 172 ILE A N 1
ATOM 1346 C CA .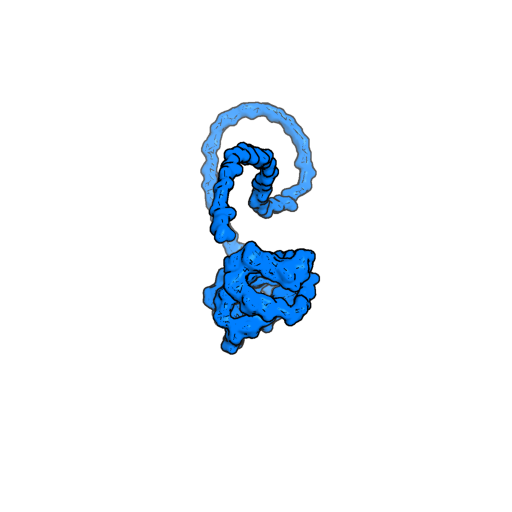 ILE A 1 172 ? -6.729 1.967 14.051 1.00 97.81 172 ILE A CA 1
ATOM 1347 C C . ILE A 1 172 ? -7.550 1.003 14.914 1.00 97.81 172 ILE A C 1
ATOM 1349 O O . ILE A 1 172 ? -8.652 0.644 14.514 1.00 97.81 172 ILE A O 1
ATOM 1353 N N . THR A 1 173 ? -7.111 0.689 16.141 1.00 97.88 173 THR A N 1
ATOM 1354 C CA . THR A 1 173 ? -7.899 -0.144 17.068 1.00 97.88 173 THR A CA 1
ATOM 1355 C C . THR A 1 173 ? -9.159 0.562 17.552 1.00 97.88 173 THR A C 1
ATOM 1357 O O . THR A 1 173 ? -10.187 -0.077 17.748 1.00 97.88 173 THR A O 1
ATOM 1360 N N . LYS A 1 174 ? -9.133 1.895 17.677 1.00 97.88 174 LYS A N 1
ATOM 1361 C CA . LYS A 1 174 ? -10.342 2.677 17.965 1.00 97.88 174 LYS A CA 1
ATOM 1362 C C . LYS A 1 174 ? -11.353 2.659 16.811 1.00 97.88 174 LYS A C 1
ATOM 1364 O O . LYS A 1 174 ? -12.547 2.739 17.074 1.00 97.88 174 LYS A O 1
ATOM 1369 N N . SER A 1 175 ? -10.891 2.602 15.561 1.00 97.75 175 SER A N 1
ATOM 1370 C CA . SER A 1 175 ? -11.766 2.694 14.379 1.00 97.75 175 SER A CA 1
ATOM 1371 C C . SER A 1 175 ? -12.331 1.337 13.958 1.00 97.75 175 SER A C 1
ATOM 1373 O O . SER A 1 175 ? -13.489 1.262 13.569 1.00 97.75 175 SER A O 1
ATOM 1375 N N . TYR A 1 176 ? -11.536 0.273 14.085 1.00 98.06 176 TYR A N 1
ATOM 1376 C CA . TYR A 1 176 ? -11.866 -1.070 13.591 1.00 98.06 176 TYR A CA 1
ATOM 1377 C C . TYR A 1 176 ? -12.038 -2.117 14.699 1.00 98.06 176 TYR A C 1
ATOM 1379 O O . TYR A 1 176 ? -12.163 -3.305 14.422 1.00 98.06 176 TYR A O 1
ATOM 1387 N N . GLY A 1 177 ? -12.021 -1.694 15.964 1.00 97.88 177 GLY A N 1
ATOM 1388 C CA . GLY A 1 177 ? -12.002 -2.598 17.110 1.00 97.88 177 GLY A CA 1
ATOM 1389 C C . GLY A 1 177 ? -10.616 -3.187 17.377 1.00 97.88 177 GLY A C 1
ATOM 1390 O O . GLY A 1 177 ? -9.687 -3.073 16.575 1.00 97.88 177 GLY A O 1
ATOM 1391 N N . GLU A 1 178 ? -10.455 -3.807 18.544 1.00 96.69 178 GLU A N 1
ATOM 1392 C CA . GLU A 1 178 ? -9.157 -4.317 18.989 1.00 96.69 178 GLU A CA 1
ATOM 1393 C C . GLU A 1 178 ? -8.661 -5.475 18.116 1.00 96.69 178 GLU A C 1
ATOM 1395 O O . GLU A 1 178 ? -7.518 -5.456 17.667 1.00 96.69 178 GLU A O 1
ATOM 1400 N N . THR A 1 179 ? -9.526 -6.440 17.802 1.00 96.94 179 THR A N 1
ATOM 1401 C CA . THR A 1 179 ? -9.150 -7.628 17.027 1.00 96.94 179 THR A CA 1
ATOM 1402 C C . THR A 1 179 ? -8.750 -7.282 15.593 1.00 96.94 179 THR A C 1
ATOM 1404 O O . THR A 1 179 ? -7.612 -7.534 15.199 1.00 96.94 179 THR A O 1
ATOM 1407 N N . ASP A 1 180 ? -9.648 -6.683 14.807 1.00 97.12 180 ASP A N 1
ATOM 1408 C CA . ASP A 1 180 ? -9.363 -6.395 13.396 1.00 97.12 180 ASP A CA 1
ATOM 1409 C C . ASP A 1 180 ? -8.423 -5.197 13.237 1.00 97.12 180 ASP A C 1
ATOM 1411 O O . ASP A 1 180 ? -7.512 -5.228 12.411 1.00 97.12 180 ASP A O 1
ATOM 1415 N N . GLY A 1 181 ? -8.526 -4.190 14.110 1.00 98.06 181 GLY A N 1
ATOM 1416 C CA . GLY A 1 181 ? -7.580 -3.077 14.134 1.00 98.06 181 GLY A CA 1
ATOM 1417 C C . GLY A 1 181 ? -6.133 -3.519 14.371 1.00 98.06 181 GLY A C 1
ATOM 1418 O O . GLY A 1 181 ? -5.226 -2.967 13.747 1.00 98.06 181 GLY A O 1
ATOM 1419 N N . LEU A 1 182 ? -5.882 -4.532 15.213 1.00 98.12 182 LEU A N 1
ATOM 1420 C CA . LEU A 1 182 ? -4.534 -5.086 15.395 1.00 98.12 182 LEU A CA 1
ATOM 1421 C C . LEU A 1 182 ? -4.050 -5.902 14.188 1.00 98.12 182 LEU A C 1
ATOM 1423 O O . LEU A 1 182 ? -2.846 -5.879 13.911 1.00 98.12 182 LEU A O 1
ATOM 1427 N N . LYS A 1 183 ? -4.946 -6.566 13.445 1.00 98.25 183 LYS A N 1
ATOM 1428 C CA . LYS A 1 183 ? -4.598 -7.227 12.174 1.00 98.25 183 LYS A CA 1
ATOM 1429 C C . LYS A 1 183 ? -4.154 -6.196 11.141 1.00 98.25 183 LYS A C 1
ATOM 1431 O O . LYS A 1 183 ? -3.043 -6.294 10.625 1.00 98.25 183 LYS A O 1
ATOM 1436 N N . TYR A 1 184 ? -4.954 -5.150 10.926 1.00 98.44 184 TYR A N 1
ATOM 1437 C CA . TYR A 1 184 ? -4.604 -4.066 10.005 1.00 98.44 184 TYR A CA 1
ATOM 1438 C C . TYR A 1 184 ? -3.332 -3.335 10.441 1.00 98.44 184 TYR A C 1
ATOM 1440 O O . TYR A 1 184 ? -2.483 -3.013 9.612 1.00 98.44 184 TYR A O 1
ATOM 1448 N N . TYR A 1 185 ? -3.155 -3.101 11.745 1.00 98.06 185 TYR A N 1
ATOM 1449 C CA . TYR A 1 185 ? -1.933 -2.488 12.259 1.00 98.06 185 TYR A CA 1
ATOM 1450 C C . TYR A 1 185 ? -0.709 -3.338 11.936 1.00 98.06 185 TYR A C 1
ATOM 1452 O O . TYR A 1 185 ? 0.281 -2.802 11.449 1.00 98.06 185 TYR A O 1
ATOM 1460 N N . SER A 1 186 ? -0.772 -4.643 12.202 1.00 97.50 186 SER A N 1
ATOM 1461 C CA . SER A 1 186 ? 0.340 -5.563 11.956 1.00 97.50 186 SER A CA 1
ATOM 1462 C C . SER A 1 186 ? 0.684 -5.638 10.470 1.00 97.50 186 SER A C 1
ATOM 1464 O O . SER A 1 186 ? 1.858 -5.509 10.128 1.00 97.50 186 SER A O 1
ATOM 1466 N N . LEU A 1 187 ? -0.329 -5.727 9.601 1.00 98.00 187 LEU A N 1
ATOM 1467 C CA . LEU A 1 187 ? -0.164 -5.729 8.145 1.00 98.00 187 LEU A CA 1
ATOM 1468 C C . LEU A 1 187 ? 0.499 -4.439 7.638 1.00 98.00 187 LEU A C 1
ATOM 1470 O O . LEU A 1 187 ? 1.425 -4.487 6.834 1.00 98.00 187 LEU A O 1
ATOM 1474 N N . PHE A 1 188 ? 0.064 -3.274 8.131 1.00 97.56 188 PHE A N 1
ATOM 1475 C CA . PHE A 1 188 ? 0.530 -1.977 7.626 1.00 97.56 188 PHE A CA 1
ATOM 1476 C C . PHE A 1 188 ? 1.714 -1.361 8.374 1.00 97.56 188 PHE A C 1
ATOM 1478 O O . PHE A 1 188 ? 2.284 -0.370 7.905 1.00 97.56 188 PHE A O 1
ATOM 1485 N N . LYS A 1 189 ? 2.136 -1.946 9.501 1.00 96.12 189 LYS A N 1
ATOM 1486 C CA . LYS A 1 189 ? 3.286 -1.496 10.299 1.00 96.12 189 LYS A CA 1
ATOM 1487 C C . LYS A 1 189 ? 4.544 -1.206 9.465 1.00 96.12 189 LYS A C 1
ATOM 1489 O O . LYS A 1 189 ? 5.089 -0.112 9.651 1.00 96.12 189 LYS A O 1
ATOM 1494 N N . PRO A 1 190 ? 5.011 -2.094 8.560 1.00 94.81 190 PRO A N 1
ATOM 1495 C CA . PRO A 1 190 ? 6.199 -1.812 7.747 1.00 94.81 190 PRO A CA 1
ATOM 1496 C C . PRO A 1 190 ? 5.996 -0.628 6.784 1.00 94.81 190 PRO A C 1
ATOM 1498 O O . PRO A 1 190 ? 6.944 0.087 6.463 1.00 94.81 190 PRO A O 1
ATOM 1501 N N . TYR A 1 191 ? 4.755 -0.342 6.381 1.00 95.38 191 TYR A N 1
ATOM 1502 C CA . TYR A 1 191 ? 4.450 0.617 5.319 1.00 95.38 191 TYR A CA 1
ATOM 1503 C C . TYR A 1 191 ? 4.066 2.017 5.810 1.00 95.38 191 TYR A C 1
ATOM 1505 O O . TYR A 1 191 ? 4.092 2.961 5.021 1.00 95.38 191 TYR A O 1
ATOM 1513 N N . PHE A 1 192 ? 3.741 2.221 7.093 1.00 94.81 192 PHE A N 1
ATOM 1514 C CA . PHE A 1 192 ? 3.249 3.525 7.568 1.00 94.81 192 PHE A CA 1
ATOM 1515 C C . PHE A 1 192 ? 4.204 4.689 7.274 1.00 94.81 192 PHE A C 1
ATOM 1517 O O . PHE A 1 192 ? 3.762 5.763 6.857 1.00 94.81 192 PHE A O 1
ATOM 1524 N N . LYS A 1 193 ? 5.520 4.480 7.411 1.00 90.75 193 LYS A N 1
ATOM 1525 C CA . LYS A 1 193 ? 6.523 5.497 7.051 1.00 90.75 193 LYS A CA 1
ATOM 1526 C C . LYS A 1 193 ? 6.484 5.825 5.556 1.00 90.75 193 LYS A C 1
ATOM 1528 O O . LYS A 1 193 ? 6.576 7.001 5.200 1.00 90.75 193 LYS A O 1
ATOM 1533 N N . ILE A 1 194 ? 6.318 4.817 4.700 1.00 92.44 194 ILE A N 1
ATOM 1534 C CA . ILE A 1 194 ? 6.206 4.966 3.243 1.00 92.44 194 ILE A CA 1
ATOM 1535 C C . ILE A 1 194 ? 4.948 5.767 2.905 1.00 92.44 194 ILE A C 1
ATOM 1537 O O . ILE A 1 194 ? 5.053 6.839 2.311 1.00 92.44 194 ILE A O 1
ATOM 1541 N N . ILE A 1 195 ? 3.790 5.320 3.395 1.00 93.75 195 ILE A N 1
ATOM 1542 C CA . ILE A 1 195 ? 2.476 5.949 3.199 1.00 93.75 195 ILE A CA 1
ATOM 1543 C C . ILE A 1 195 ? 2.478 7.411 3.673 1.00 93.75 195 ILE A C 1
ATOM 1545 O O . ILE A 1 195 ? 1.936 8.294 3.004 1.00 93.75 195 ILE A O 1
ATOM 1549 N N . SER A 1 196 ? 3.125 7.701 4.808 1.00 91.31 196 SER A N 1
ATOM 1550 C CA . SER A 1 196 ? 3.229 9.065 5.344 1.00 91.31 196 SER A CA 1
ATOM 1551 C C . SER A 1 196 ? 4.040 10.013 4.449 1.00 91.31 196 SER A C 1
ATOM 1553 O O . SER A 1 196 ? 3.811 11.225 4.468 1.00 91.31 196 SER A O 1
ATOM 1555 N N . ALA A 1 197 ? 4.982 9.463 3.676 1.00 90.56 197 ALA A N 1
ATOM 1556 C CA . ALA A 1 197 ? 5.898 10.203 2.817 1.00 90.56 197 ALA A CA 1
ATOM 1557 C C . ALA A 1 197 ? 5.369 10.393 1.388 1.00 90.56 197 ALA A C 1
ATOM 1559 O O . ALA A 1 197 ? 5.939 11.196 0.647 1.00 90.56 197 ALA A O 1
ATOM 1560 N N . LEU A 1 198 ? 4.296 9.690 1.004 1.00 91.19 198 LEU A N 1
ATOM 1561 C CA . LEU A 1 198 ? 3.651 9.869 -0.295 1.00 91.19 198 LEU A CA 1
ATOM 1562 C C . LEU A 1 198 ? 3.158 11.317 -0.439 1.00 91.19 198 LEU A C 1
ATOM 1564 O O . LEU A 1 198 ? 2.491 11.857 0.453 1.00 91.19 198 LEU A O 1
ATOM 1568 N N . LYS A 1 199 ? 3.527 11.930 -1.566 1.00 82.88 199 LYS A N 1
ATOM 1569 C CA . LYS A 1 199 ? 3.183 13.303 -1.952 1.00 82.88 199 LYS A CA 1
ATOM 1570 C C . LYS A 1 199 ? 2.009 13.320 -2.915 1.00 82.88 199 LYS A C 1
ATOM 1572 O O . LYS A 1 199 ? 2.008 12.465 -3.837 1.00 82.88 199 LYS A O 1
#